Protein AF-A0A812KNN9-F1 (afdb_monomer)

Nearest PDB structures (foldseek):
  6lss-assembly1_4  TM=3.208E-01  e=4.041E-09  Homo sapiens
  7v08-assembly1_b  TM=3.268E-01  e=6.383E-08  Saccharomyces cerevisiae BY4741
  8flc-assembly1_SR  TM=3.157E-01  e=4.030E-08  Homo sapiens
  8ie3-assembly1_4  TM=3.251E-01  e=6.383E-08  Homo sapiens
  8fl4-assembly1_SR  TM=3.167E-01  e=1.231E-07  Homo sapiens

Sequence (205 aa):
MVPEIMDGHNIVDFVDPDIDRKLQELEREEALLMAESSLVNDDQVIGEYQKVQTVLDEVHSRMRQKRLERKLNKSKNGLPTMRKGRKSAEEVEEKLTDLGLDASKVRGRSASRTRAASLLRKRKRTASAGGDEEGERTASARARSRSRLGLPNEETAQVVEKRRRKTMRQFNKKGNKGEADRWVPDLKPKHLYSGKRGIGKTDRR

Secondary structure (DSSP, 8-state):
----EETTEEGGGG--TTHHHHHHHHHHHHHHHHHHHTTS-HHHHHHHHHHHHHHHHHHHHHHHHHHHHHHHHS-SS----S-PPPPPHHHHHHHHHTTT---HHHHHHHHTT-----TT--------S---------GGGG---TTTTT-SSHHHHHHHHHHHHHHHHHHHHHT-SSTT------SS-HHHHS----SS--S--

Radius of gyration: 43.12 Å; Cα contacts (8 Å, |Δi|>4): 33; chains: 1; bounding box: 80×87×116 Å

Structure (mmCIF, N/CA/C/O backbone):
data_AF-A0A812KNN9-F1
#
_entry.id   AF-A0A812KNN9-F1
#
loop_
_atom_site.group_PDB
_atom_site.id
_atom_site.type_symbol
_atom_site.label_atom_id
_atom_site.label_alt_id
_atom_site.label_comp_id
_atom_site.label_asym_id
_atom_site.label_entity_id
_atom_site.label_seq_id
_atom_site.pdbx_PDB_ins_code
_atom_site.Cartn_x
_atom_site.Cartn_y
_atom_site.Cartn_z
_atom_site.occupancy
_atom_site.B_iso_or_equiv
_atom_site.auth_seq_id
_atom_site.auth_comp_id
_atom_site.auth_asym_id
_atom_site.auth_atom_id
_atom_site.pdbx_PDB_model_num
ATOM 1 N N . MET A 1 1 ? -22.538 40.644 65.470 1.00 70.19 1 MET A N 1
ATOM 2 C CA . MET A 1 1 ? -22.347 41.001 64.050 1.00 70.19 1 MET A CA 1
ATOM 3 C C . MET A 1 1 ? -22.964 39.871 63.247 1.00 70.19 1 MET A C 1
ATOM 5 O O . MET A 1 1 ? -22.607 38.732 63.516 1.00 70.19 1 MET A O 1
ATOM 9 N N . VAL A 1 2 ? -23.957 40.155 62.403 1.00 79.44 2 VAL A N 1
ATOM 10 C CA . VAL A 1 2 ? -24.596 39.134 61.554 1.00 79.44 2 VAL A CA 1
ATOM 11 C C . VAL A 1 2 ? -23.786 39.058 60.256 1.00 79.44 2 VAL A C 1
ATOM 13 O O . VAL A 1 2 ? -23.503 40.117 59.696 1.00 79.44 2 VAL A O 1
ATOM 16 N N . PRO A 1 3 ? -23.332 37.872 59.822 1.00 86.56 3 PRO A N 1
ATOM 17 C CA . PRO A 1 3 ? -22.618 37.737 58.559 1.00 86.56 3 PRO A CA 1
ATOM 18 C C . PRO A 1 3 ? -23.558 38.024 57.380 1.00 86.56 3 PRO A C 1
ATOM 20 O O . PRO A 1 3 ? -24.718 37.624 57.400 1.00 86.56 3 PRO A O 1
ATOM 23 N N . GLU A 1 4 ? -23.055 38.724 56.362 1.00 86.50 4 GLU A N 1
ATOM 24 C CA . GLU A 1 4 ? -23.840 39.118 55.179 1.00 86.50 4 GLU A CA 1
ATOM 25 C C . GLU A 1 4 ? -23.616 38.172 53.987 1.00 86.50 4 GLU A C 1
ATOM 27 O O . GLU A 1 4 ? -24.539 37.905 53.224 1.00 86.50 4 GLU A O 1
ATOM 32 N N . ILE A 1 5 ? -22.409 37.614 53.835 1.00 90.12 5 ILE A N 1
ATOM 33 C CA . ILE A 1 5 ? -22.036 36.743 52.709 1.00 90.12 5 ILE A CA 1
ATOM 34 C C . ILE A 1 5 ? -21.366 35.473 53.239 1.00 90.12 5 ILE A C 1
ATOM 36 O O . ILE A 1 5 ? -20.474 35.551 54.086 1.00 90.12 5 ILE A O 1
ATOM 40 N N . MET A 1 6 ? -21.759 34.319 52.697 1.00 91.81 6 MET A N 1
ATOM 41 C CA . MET A 1 6 ? -21.145 33.013 52.951 1.00 91.81 6 MET A CA 1
ATOM 42 C C . MET A 1 6 ? -20.996 32.253 51.629 1.00 91.81 6 MET A C 1
ATOM 44 O O . MET A 1 6 ? -21.940 32.188 50.849 1.00 91.81 6 MET A O 1
ATOM 48 N N . ASP A 1 7 ? -19.796 31.742 51.338 1.00 88.19 7 ASP A N 1
ATOM 49 C CA . ASP A 1 7 ? -19.478 30.964 50.125 1.00 88.19 7 ASP A CA 1
ATOM 50 C C . ASP A 1 7 ? -19.994 31.575 48.807 1.00 88.19 7 ASP A C 1
ATOM 52 O O . ASP A 1 7 ? -20.499 30.889 47.920 1.00 88.19 7 ASP A O 1
ATOM 56 N N . GLY A 1 8 ? -19.884 32.902 48.679 1.00 93.06 8 GLY A N 1
ATOM 57 C CA . GLY A 1 8 ? -20.309 33.641 47.484 1.00 93.06 8 GLY A CA 1
ATOM 58 C C . GLY A 1 8 ? -21.818 33.879 47.366 1.00 93.06 8 GLY A C 1
ATOM 59 O O . GLY A 1 8 ? -22.249 34.449 46.367 1.00 93.06 8 GLY A O 1
ATOM 60 N N . HIS A 1 9 ? -22.601 33.498 48.375 1.00 91.75 9 HIS A N 1
ATOM 61 C CA . HIS A 1 9 ? -24.048 33.683 48.430 1.00 91.75 9 HIS A CA 1
ATOM 62 C C . HIS A 1 9 ? -24.430 34.646 49.562 1.00 91.75 9 HIS A C 1
ATOM 64 O O . HIS A 1 9 ? -23.790 34.685 50.617 1.00 91.75 9 HIS A O 1
ATOM 70 N N . ASN A 1 10 ? -25.463 35.456 49.333 1.00 91.94 10 ASN A N 1
ATOM 71 C CA . ASN A 1 10 ? -25.994 36.377 50.332 1.00 91.94 10 ASN A CA 1
ATOM 72 C C . ASN A 1 10 ? -26.860 35.606 51.333 1.00 91.94 10 ASN A C 1
ATOM 74 O O . ASN A 1 10 ? -27.778 34.893 50.938 1.00 91.94 10 ASN A O 1
ATOM 78 N N . ILE A 1 11 ? -26.589 35.767 52.627 1.00 90.94 11 ILE A N 1
ATOM 79 C CA . ILE A 1 11 ? -27.296 35.028 53.681 1.00 90.94 11 ILE A CA 1
ATOM 80 C C . ILE A 1 11 ? -28.767 35.446 53.760 1.00 90.94 11 ILE A C 1
ATOM 82 O O . ILE A 1 11 ? -29.619 34.609 54.044 1.00 90.94 11 ILE A O 1
ATOM 86 N N . VAL A 1 12 ? -29.080 36.712 53.458 1.00 90.25 12 VAL A N 1
ATOM 87 C CA . VAL A 1 12 ? -30.444 37.267 53.535 1.00 90.25 12 VAL A CA 1
ATOM 88 C C . VAL A 1 12 ? -31.431 36.508 52.643 1.00 90.25 12 VAL A C 1
ATOM 90 O O . VAL A 1 12 ? -32.590 36.351 53.021 1.00 90.25 12 VAL A O 1
ATOM 93 N N . ASP A 1 13 ? -30.969 35.980 51.509 1.00 90.88 13 ASP A N 1
ATOM 94 C CA . ASP A 1 13 ? -31.815 35.258 50.553 1.00 90.88 13 ASP A CA 1
ATOM 95 C C . ASP A 1 13 ? -32.245 33.868 51.072 1.00 90.88 13 ASP A C 1
ATOM 97 O O . ASP A 1 13 ? -33.195 33.282 50.557 1.00 90.88 13 ASP A O 1
ATOM 101 N N . PHE A 1 14 ? -31.580 33.358 52.116 1.00 89.25 14 PHE A N 1
ATOM 102 C CA . PHE A 1 14 ? -31.837 32.054 52.737 1.00 89.25 14 PHE A CA 1
ATOM 103 C C . PHE A 1 14 ? -32.463 32.168 54.139 1.00 89.25 14 PHE A C 1
ATOM 105 O O . PHE A 1 14 ? -32.529 31.178 54.861 1.00 89.25 14 PHE A O 1
ATOM 112 N N . VAL A 1 15 ? -32.929 33.350 54.562 1.00 89.88 15 VAL A N 1
ATOM 113 C CA . VAL A 1 15 ? -33.614 33.522 55.857 1.00 89.88 15 VAL A CA 1
ATOM 114 C C . VAL A 1 15 ? -35.128 33.366 55.673 1.00 89.88 15 VAL A C 1
ATOM 116 O O . VAL A 1 15 ? -35.807 34.297 55.248 1.00 89.88 15 VAL A O 1
ATOM 119 N N . ASP A 1 16 ? -35.666 32.196 56.025 1.00 92.50 16 ASP A N 1
ATOM 120 C CA . ASP A 1 16 ? -37.099 31.865 55.954 1.00 92.50 16 ASP A CA 1
ATOM 121 C C . ASP A 1 16 ? -37.549 31.189 57.270 1.00 92.50 16 ASP A C 1
ATOM 123 O O . ASP A 1 16 ? -36.843 30.295 57.746 1.00 92.50 16 ASP A O 1
ATOM 127 N N . PRO A 1 17 ? -38.685 31.583 57.887 1.00 91.06 17 PRO A N 1
ATOM 128 C CA . PRO A 1 17 ? -39.212 30.923 59.088 1.00 91.06 17 PRO A CA 1
ATOM 129 C C . PRO A 1 17 ? -39.486 29.417 58.921 1.00 91.06 17 PRO A C 1
ATOM 131 O O . PRO A 1 17 ? -39.447 28.699 59.916 1.00 91.06 17 PRO A O 1
ATOM 134 N N . ASP A 1 18 ? -39.730 28.934 57.697 1.00 92.06 18 ASP A N 1
ATOM 135 C CA . ASP A 1 18 ? -40.036 27.524 57.407 1.00 92.06 18 ASP A CA 1
ATOM 136 C C . ASP A 1 18 ? -38.833 26.737 56.838 1.00 92.06 18 ASP A C 1
ATOM 138 O O . ASP A 1 18 ? -39.005 25.645 56.278 1.00 92.06 18 ASP A O 1
ATOM 142 N N . ILE A 1 19 ? -37.606 27.265 56.941 1.00 92.19 19 ILE A N 1
ATOM 143 C CA . ILE A 1 19 ? -36.431 26.666 56.285 1.00 92.19 19 ILE A CA 1
ATOM 144 C C . ILE A 1 19 ? -36.128 25.239 56.752 1.00 92.19 19 ILE A C 1
ATOM 146 O O . ILE A 1 19 ? -35.813 24.382 55.928 1.00 92.19 19 ILE A O 1
ATOM 150 N N . ASP A 1 20 ? -36.329 24.948 58.038 1.00 91.25 20 ASP A N 1
ATOM 151 C CA . ASP A 1 20 ? -36.090 23.619 58.612 1.00 91.25 20 ASP A CA 1
ATOM 152 C C . ASP A 1 20 ? -37.016 22.558 58.002 1.00 91.25 20 ASP A C 1
ATOM 154 O O . ASP A 1 20 ? -36.622 21.412 57.786 1.00 91.25 20 ASP A O 1
ATOM 158 N N . ARG A 1 21 ? -38.258 22.936 57.675 1.00 93.44 21 ARG A N 1
ATOM 159 C CA . ARG A 1 21 ? -39.224 22.030 57.048 1.00 93.44 21 ARG A CA 1
ATOM 160 C C . ARG A 1 21 ? -38.844 21.734 55.598 1.00 93.44 21 ARG A C 1
ATOM 162 O O . ARG A 1 21 ? -38.886 20.575 55.189 1.00 93.44 21 ARG A O 1
ATOM 169 N N . LYS A 1 22 ? -38.459 22.765 54.839 1.00 91.12 22 LYS A N 1
ATOM 170 C CA . LYS A 1 22 ? -37.991 22.621 53.449 1.00 91.12 22 LYS A CA 1
ATOM 171 C C . LYS A 1 22 ? -36.709 21.790 53.381 1.00 91.12 22 LYS A C 1
ATOM 173 O O . LYS A 1 22 ? -36.579 20.956 52.491 1.00 91.12 22 LYS A O 1
ATOM 178 N N . LEU A 1 23 ? -35.808 21.965 54.351 1.00 94.38 23 LEU A N 1
ATOM 179 C CA . LEU A 1 23 ? -34.588 21.170 54.474 1.00 94.38 23 LEU A CA 1
ATOM 180 C C . LEU A 1 23 ? -34.906 19.686 54.712 1.00 94.38 23 LEU A C 1
ATOM 182 O O . LEU A 1 23 ? -34.368 18.837 54.016 1.00 94.38 23 LEU A O 1
ATOM 186 N N . GLN A 1 24 ? -35.841 19.361 55.610 1.00 93.88 24 GLN A N 1
ATOM 187 C CA . GLN A 1 24 ? -36.254 17.970 55.852 1.00 93.88 24 GLN A CA 1
ATOM 188 C C . GLN A 1 24 ? -36.922 17.304 54.641 1.00 93.88 24 GLN A C 1
ATOM 190 O O . GLN A 1 24 ? -36.795 16.094 54.449 1.00 93.88 24 GLN A O 1
ATOM 195 N N . GLU A 1 25 ? -37.696 18.057 53.857 1.00 94.06 25 GLU A N 1
ATOM 196 C CA . GLU A 1 25 ? -38.298 17.553 52.618 1.00 94.06 25 GLU A CA 1
ATOM 197 C C . GLU A 1 25 ? -37.211 17.264 51.567 1.00 94.06 25 GLU A C 1
ATOM 199 O O . GLU A 1 25 ? -37.211 16.172 50.994 1.00 94.06 25 GLU A O 1
ATOM 204 N N . LEU A 1 26 ? -36.233 18.167 51.413 1.00 93.44 26 LEU A N 1
ATOM 205 C CA . LEU A 1 26 ? -35.061 17.981 50.548 1.00 93.44 26 LEU A CA 1
ATOM 206 C C . LEU A 1 26 ? -34.190 16.794 50.975 1.00 93.44 26 LEU A C 1
ATOM 208 O O . LEU A 1 26 ? -33.840 15.969 50.140 1.00 93.44 26 LEU A O 1
ATOM 212 N N . GLU A 1 27 ? -33.888 16.646 52.266 1.00 92.62 27 GLU A N 1
ATOM 213 C CA . GLU A 1 27 ? -33.088 15.524 52.778 1.00 92.62 27 GLU A CA 1
ATOM 214 C C . GLU A 1 27 ? -33.752 14.165 52.496 1.00 92.62 27 GLU A C 1
ATOM 216 O O . GLU A 1 27 ? -33.072 13.180 52.204 1.00 92.62 27 GLU A O 1
ATOM 221 N N . ARG A 1 28 ? -35.090 14.090 52.547 1.00 93.44 28 ARG A N 1
ATOM 222 C CA . ARG A 1 28 ? -35.836 12.871 52.189 1.00 93.44 28 ARG A CA 1
ATOM 223 C C . ARG A 1 28 ? -35.779 12.587 50.693 1.00 93.44 28 ARG A C 1
ATOM 225 O O . ARG A 1 28 ? -35.635 11.428 50.313 1.00 93.44 28 ARG A O 1
ATOM 232 N N . GLU A 1 29 ? -35.914 13.616 49.862 1.00 92.31 29 GLU A N 1
ATOM 233 C CA . GLU A 1 29 ? -35.810 13.488 48.408 1.00 92.31 29 GLU A CA 1
ATOM 234 C C . GLU A 1 29 ? -34.397 13.053 47.993 1.00 92.31 29 GLU A C 1
ATOM 236 O O . GLU A 1 29 ? -34.248 12.092 47.239 1.00 92.31 29 GLU A O 1
ATOM 241 N N . GLU A 1 30 ? -33.356 13.667 48.560 1.00 88.69 30 GLU A N 1
ATOM 242 C CA . GLU A 1 30 ? -31.965 13.274 48.326 1.00 88.69 30 GLU A CA 1
ATOM 243 C C . GLU A 1 30 ? -31.671 11.854 48.817 1.00 88.69 30 GLU A C 1
ATOM 245 O O . GLU A 1 30 ? -30.969 11.107 48.136 1.00 88.69 30 GLU A O 1
ATOM 250 N N . ALA A 1 31 ? -32.232 11.433 49.954 1.00 88.56 31 ALA A N 1
ATOM 251 C CA . ALA A 1 31 ? -32.088 10.060 50.434 1.00 88.56 31 ALA A CA 1
ATOM 252 C C . ALA A 1 31 ? -32.711 9.037 49.465 1.00 88.56 31 ALA A C 1
ATOM 254 O O . ALA A 1 31 ? -32.138 7.966 49.250 1.00 88.56 31 ALA A O 1
ATOM 255 N N . LEU A 1 32 ? -33.853 9.368 48.850 1.00 87.44 32 LEU A N 1
ATOM 256 C CA . LEU A 1 32 ? -34.477 8.540 47.813 1.00 87.44 32 LEU A CA 1
ATOM 257 C C . LEU A 1 32 ? -33.629 8.511 46.533 1.00 87.44 32 LEU A C 1
ATOM 259 O O . LEU A 1 32 ? -33.374 7.431 46.003 1.00 87.44 32 LEU A O 1
ATOM 263 N N . LEU A 1 33 ? -33.132 9.667 46.083 1.00 82.25 33 LEU A N 1
ATOM 264 C CA . LEU A 1 33 ? -32.261 9.790 44.909 1.00 82.25 33 LEU A CA 1
ATOM 265 C C . LEU A 1 33 ? -30.919 9.067 45.088 1.00 82.25 33 LEU A C 1
ATOM 267 O O . LEU A 1 33 ? -30.454 8.401 44.168 1.00 82.25 33 LEU A O 1
ATOM 271 N N . MET A 1 34 ? -30.290 9.149 46.263 1.00 77.31 34 MET A N 1
ATOM 272 C CA . MET A 1 34 ? -29.056 8.418 46.573 1.00 77.31 34 MET A CA 1
ATOM 273 C C . MET A 1 34 ? -29.286 6.907 46.617 1.00 77.31 34 MET A C 1
ATOM 275 O O . MET A 1 34 ? -28.442 6.145 46.134 1.00 77.31 34 MET A O 1
ATOM 279 N N . ALA A 1 35 ? -30.425 6.466 47.157 1.00 79.44 35 ALA A N 1
ATOM 280 C CA . ALA A 1 35 ? -30.807 5.060 47.132 1.00 79.44 35 ALA A CA 1
ATOM 281 C C . ALA A 1 35 ? -31.046 4.566 45.695 1.00 79.44 35 ALA A C 1
ATOM 283 O O . ALA A 1 35 ? -30.600 3.474 45.362 1.00 79.44 35 ALA A O 1
ATOM 284 N N . GLU A 1 36 ? -31.680 5.370 44.835 1.00 77.50 36 GLU A N 1
ATOM 285 C CA . GLU A 1 36 ? -31.908 5.048 43.419 1.00 77.50 36 GLU A CA 1
ATOM 286 C C . GLU A 1 36 ? -30.607 5.053 42.596 1.00 77.50 36 GLU A C 1
ATOM 288 O O . GLU A 1 36 ? -30.344 4.117 41.843 1.00 77.50 36 GLU A O 1
ATOM 293 N N . SER A 1 37 ? -29.750 6.056 42.792 1.00 68.12 37 SER A N 1
ATOM 294 C CA . SER A 1 37 ? -28.428 6.171 42.160 1.00 68.12 37 SER A CA 1
ATOM 295 C C . SER A 1 37 ? -27.519 4.988 42.511 1.00 68.12 37 SER A C 1
ATOM 297 O O . SER A 1 37 ? -26.858 4.424 41.642 1.00 68.12 37 SER A O 1
ATOM 299 N N . SER A 1 38 ? -27.574 4.514 43.760 1.00 60.12 38 SER A N 1
ATOM 300 C CA . SER A 1 38 ? -26.823 3.333 44.211 1.00 60.12 38 SER A CA 1
ATOM 301 C C . SER A 1 38 ? -27.284 2.012 43.572 1.00 60.12 38 SER A C 1
ATOM 303 O O . SER A 1 38 ? -26.615 0.993 43.739 1.00 60.12 38 SER A O 1
ATOM 305 N N . LEU A 1 39 ? -28.420 1.992 42.861 1.00 55.41 39 LEU A N 1
ATOM 306 C CA . LEU A 1 39 ? -28.915 0.812 42.137 1.00 55.41 39 LEU A CA 1
ATOM 307 C C . LEU A 1 39 ? -28.391 0.731 40.696 1.00 55.41 39 LEU A C 1
ATOM 309 O O . LEU A 1 39 ? -28.555 -0.307 40.045 1.00 55.41 39 LEU A O 1
ATOM 313 N N . VAL A 1 40 ? -27.736 1.781 40.191 1.00 61.66 40 VAL A N 1
ATOM 314 C CA . VAL A 1 40 ? -26.973 1.693 38.946 1.00 61.66 40 VAL A CA 1
ATOM 315 C C . VAL A 1 40 ? -25.675 0.963 39.282 1.00 61.66 40 VAL A C 1
ATOM 317 O O . VAL A 1 40 ? -24.778 1.509 39.913 1.00 61.66 40 VAL A O 1
ATOM 320 N N . ASN A 1 41 ? -25.599 -0.321 38.924 1.00 62.47 41 ASN A N 1
ATOM 321 C CA . ASN A 1 41 ? -24.415 -1.157 39.134 1.00 62.47 41 ASN A CA 1
ATOM 322 C C . ASN A 1 41 ? -23.262 -0.712 38.212 1.00 62.47 41 ASN A C 1
ATOM 324 O O . ASN A 1 41 ? -22.883 -1.438 37.286 1.00 62.47 41 ASN A O 1
ATOM 328 N N . ASP A 1 42 ? -22.705 0.473 38.459 1.00 71.06 42 ASP A N 1
ATOM 329 C CA . ASP A 1 42 ? -21.612 1.072 37.693 1.00 71.06 42 ASP A CA 1
ATOM 330 C C . ASP A 1 42 ? -20.422 0.114 37.576 1.00 71.06 42 ASP A C 1
ATOM 332 O O . ASP A 1 42 ? -19.841 -0.026 36.503 1.00 71.06 42 ASP A O 1
ATOM 336 N N . ASP A 1 43 ? -20.126 -0.658 38.624 1.00 75.75 43 ASP A N 1
ATOM 337 C CA . ASP A 1 43 ? -19.037 -1.641 38.631 1.00 75.75 43 ASP A CA 1
ATOM 338 C C . ASP A 1 43 ? -19.219 -2.764 37.599 1.00 75.75 43 ASP A C 1
ATOM 340 O O . ASP A 1 43 ? -18.252 -3.215 36.975 1.00 75.75 43 ASP A O 1
ATOM 344 N N . GLN A 1 44 ? -20.458 -3.216 37.380 1.00 77.31 44 GLN A N 1
ATOM 345 C CA . GLN A 1 44 ? -20.744 -4.243 36.374 1.00 77.31 44 GLN A CA 1
ATOM 346 C C . GLN A 1 44 ? -20.567 -3.671 34.964 1.00 77.31 44 GLN A C 1
ATOM 348 O O . GLN A 1 44 ? -19.923 -4.299 34.120 1.00 77.31 44 GLN A O 1
ATOM 353 N N . VAL A 1 45 ? -21.053 -2.446 34.736 1.00 78.19 45 VAL A N 1
ATOM 354 C CA . VAL A 1 45 ? -20.915 -1.727 33.460 1.00 78.19 45 VAL A CA 1
ATOM 355 C C . VAL A 1 45 ? -19.442 -1.432 33.153 1.00 78.19 45 VAL A C 1
ATOM 357 O O . VAL A 1 45 ? -18.976 -1.653 32.033 1.00 78.19 45 VAL A O 1
ATOM 360 N N . ILE A 1 46 ? -18.671 -1.007 34.156 1.00 83.38 46 ILE A N 1
ATOM 361 C CA . ILE A 1 46 ? -17.227 -0.767 34.049 1.00 83.38 46 ILE A CA 1
ATOM 362 C C . ILE A 1 46 ? -16.490 -2.074 33.730 1.00 83.38 46 ILE A C 1
ATOM 364 O O . ILE A 1 46 ? -15.621 -2.093 32.854 1.00 83.38 46 ILE A O 1
ATOM 368 N N . GLY A 1 47 ? -16.848 -3.181 34.385 1.00 86.88 47 GLY A N 1
ATOM 369 C CA . GLY A 1 47 ? -16.248 -4.491 34.130 1.00 86.88 47 GLY A CA 1
ATOM 370 C C . GLY A 1 47 ? -16.495 -5.002 32.706 1.00 86.88 47 GLY A C 1
ATOM 371 O O . GLY A 1 47 ? -15.588 -5.550 32.074 1.00 86.88 47 GLY A O 1
ATOM 372 N N . GLU A 1 48 ? -17.696 -4.808 32.162 1.00 87.38 48 GLU A N 1
ATOM 373 C CA . GLU A 1 48 ? -17.997 -5.126 30.761 1.00 87.38 48 GLU A CA 1
ATOM 374 C C . GLU A 1 48 ? -17.236 -4.223 29.789 1.00 87.38 48 GLU A C 1
ATOM 376 O O . GLU A 1 48 ? -16.650 -4.710 28.818 1.00 87.38 48 GLU A O 1
ATOM 381 N N . TYR A 1 49 ? -17.163 -2.925 30.084 1.00 86.31 49 TYR A N 1
ATOM 382 C CA . TYR A 1 49 ? -16.423 -1.966 29.273 1.00 86.31 49 TYR A CA 1
ATOM 383 C C . TYR A 1 49 ? -14.929 -2.309 29.193 1.00 86.31 49 TYR A C 1
ATOM 385 O O . TYR A 1 49 ? -14.351 -2.312 28.104 1.00 86.31 49 TYR A O 1
ATOM 393 N N . GLN A 1 50 ? -14.311 -2.696 30.312 1.00 91.31 50 GLN A N 1
ATOM 394 C CA . GLN A 1 50 ? -12.917 -3.145 30.343 1.00 91.31 50 GLN A CA 1
ATOM 395 C C . GLN A 1 50 ? -12.692 -4.394 29.479 1.00 91.31 50 GLN A C 1
ATOM 397 O O . GLN A 1 50 ? -11.724 -4.446 28.721 1.00 91.31 50 GLN A O 1
ATOM 402 N N . LYS A 1 51 ? -13.605 -5.377 29.521 1.00 92.38 51 LYS A N 1
ATOM 403 C CA . LYS A 1 51 ? -13.535 -6.572 28.654 1.00 92.38 51 LYS A CA 1
ATOM 404 C C . LYS A 1 51 ? -13.633 -6.212 27.171 1.00 92.38 51 LYS A C 1
ATOM 406 O O . LYS A 1 51 ? -12.959 -6.814 26.341 1.00 92.38 51 LYS A O 1
ATOM 411 N N . VAL A 1 52 ? -14.466 -5.237 26.814 1.00 92.81 52 VAL A N 1
ATOM 412 C CA . VAL A 1 52 ? -14.575 -4.768 25.425 1.00 92.81 52 VAL A CA 1
ATOM 413 C C . VAL A 1 52 ? -13.295 -4.053 24.991 1.00 92.81 52 VAL A C 1
ATOM 415 O O . VAL A 1 52 ? -12.816 -4.274 23.876 1.00 92.81 52 VAL A O 1
ATOM 418 N N . GLN A 1 53 ? -12.707 -3.234 25.865 1.00 92.94 53 GLN A N 1
ATOM 419 C CA . GLN A 1 53 ? -11.456 -2.534 25.574 1.00 92.94 53 GLN A CA 1
ATOM 420 C C . GLN A 1 53 ? -10.288 -3.493 25.324 1.00 92.94 53 GLN A C 1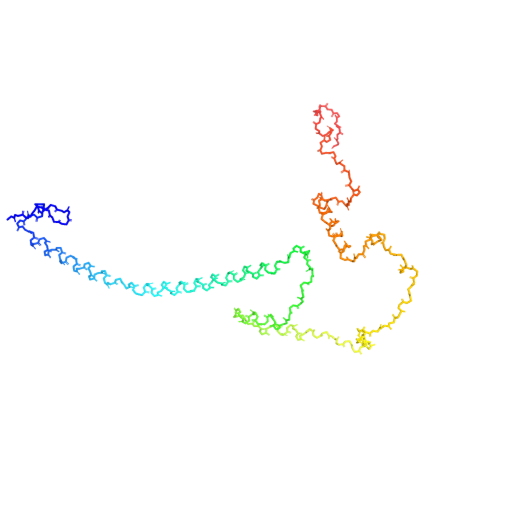
ATOM 422 O O . GLN A 1 53 ? -9.570 -3.318 24.339 1.00 92.94 53 GLN A O 1
ATOM 427 N N . THR A 1 54 ? -10.127 -4.538 26.140 1.00 94.69 54 THR A N 1
ATOM 428 C CA . THR A 1 54 ? -9.039 -5.515 25.959 1.00 94.69 54 THR A CA 1
ATOM 429 C C . THR A 1 54 ? -9.148 -6.232 24.612 1.00 94.69 54 THR A C 1
ATOM 431 O O . THR A 1 54 ? -8.167 -6.318 23.870 1.00 94.69 54 THR A O 1
ATOM 434 N N . VAL A 1 55 ? -10.358 -6.653 24.228 1.00 95.62 55 VAL A N 1
ATOM 435 C CA . VAL A 1 55 ? -10.623 -7.271 22.918 1.00 95.62 55 VAL A CA 1
ATOM 436 C C . VAL A 1 55 ? -10.329 -6.298 21.769 1.00 95.62 55 VAL A C 1
ATOM 438 O O . VAL A 1 55 ? -9.728 -6.679 20.760 1.00 95.62 55 VAL A O 1
ATOM 441 N N . LEU A 1 56 ? -10.718 -5.026 21.898 1.00 95.06 56 LEU A N 1
ATOM 442 C CA . LEU A 1 56 ? -10.428 -4.004 20.888 1.00 95.06 56 LEU A CA 1
ATOM 443 C C . LEU A 1 56 ? -8.922 -3.781 20.709 1.00 95.06 56 LEU A C 1
ATOM 445 O O . LEU A 1 56 ? -8.446 -3.679 19.571 1.00 95.06 56 LEU A O 1
ATOM 449 N N . ASP A 1 57 ? -8.165 -3.753 21.801 1.00 96.25 57 ASP A N 1
ATOM 450 C CA . ASP A 1 57 ? -6.713 -3.591 21.766 1.00 96.25 57 ASP A CA 1
ATOM 451 C C . ASP A 1 57 ? -6.013 -4.770 21.082 1.00 96.25 57 ASP A C 1
ATOM 453 O O . ASP A 1 57 ? -5.115 -4.570 20.249 1.00 96.25 57 ASP A O 1
ATOM 457 N N . GLU A 1 58 ? -6.473 -5.996 21.333 1.00 95.94 58 GLU A N 1
ATOM 458 C CA . GLU A 1 58 ? -6.015 -7.193 20.627 1.00 95.94 58 GLU A CA 1
ATOM 459 C C . GLU A 1 58 ? -6.289 -7.100 19.120 1.00 95.94 58 GLU A C 1
ATOM 461 O O . GLU A 1 58 ? -5.381 -7.288 18.297 1.00 95.94 58 GLU A O 1
ATOM 466 N N . VAL A 1 59 ? -7.508 -6.723 18.725 1.00 96.25 59 VAL A N 1
ATOM 467 C CA . VAL A 1 59 ? -7.881 -6.546 17.312 1.00 96.25 59 VAL A CA 1
ATOM 468 C C . VAL A 1 59 ? -7.014 -5.471 16.648 1.00 96.25 59 VAL A C 1
ATOM 470 O O . VAL A 1 59 ? -6.484 -5.673 15.546 1.00 96.25 59 VAL A O 1
ATOM 473 N N . HIS A 1 60 ? -6.808 -4.339 17.320 1.00 95.06 60 HIS A N 1
ATOM 474 C CA . HIS A 1 60 ? -5.970 -3.247 16.835 1.00 95.06 60 HIS A CA 1
ATOM 475 C C . HIS A 1 60 ? -4.503 -3.660 16.687 1.00 95.06 60 HIS A C 1
ATOM 477 O O . HIS A 1 60 ? -3.872 -3.343 15.669 1.00 95.06 60 HIS A O 1
ATOM 483 N N . SER A 1 61 ? -3.952 -4.398 17.651 1.00 95.94 61 SER A N 1
ATOM 484 C CA . SER A 1 61 ? -2.581 -4.910 17.584 1.00 95.94 61 SER A CA 1
ATOM 485 C C . SER A 1 61 ? -2.391 -5.869 16.400 1.00 95.94 61 SER A C 1
ATOM 487 O O . SER A 1 61 ? -1.472 -5.679 15.593 1.00 95.94 61 SER A O 1
ATOM 489 N N . ARG A 1 62 ? -3.331 -6.799 16.187 1.00 94.31 62 ARG A N 1
ATOM 490 C CA . ARG A 1 62 ? -3.323 -7.749 15.063 1.00 94.31 62 ARG A CA 1
ATOM 491 C C . ARG A 1 62 ? -3.478 -7.044 13.714 1.00 94.31 62 ARG A C 1
ATOM 493 O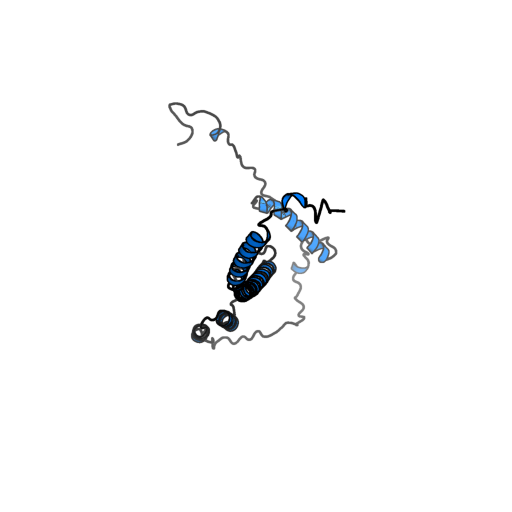 O . ARG A 1 62 ? -2.823 -7.408 12.732 1.00 94.31 62 ARG A O 1
ATOM 500 N N . MET A 1 63 ? -4.284 -5.982 13.643 1.00 93.69 63 MET A N 1
ATOM 501 C CA . MET A 1 63 ? -4.370 -5.130 12.451 1.00 93.69 63 MET A CA 1
ATOM 502 C C . MET A 1 63 ? -3.048 -4.415 12.146 1.00 93.69 63 MET A C 1
ATOM 504 O O . MET A 1 63 ? -2.645 -4.356 10.978 1.00 93.69 63 MET A O 1
ATOM 508 N N . ARG A 1 64 ? -2.358 -3.881 13.164 1.00 95.38 64 ARG A N 1
ATOM 509 C CA . ARG A 1 64 ? -1.041 -3.240 12.997 1.00 95.38 64 ARG A CA 1
ATOM 510 C C . ARG A 1 64 ? -0.006 -4.233 12.468 1.00 95.38 64 ARG A C 1
ATOM 512 O O . ARG A 1 64 ? 0.670 -3.916 11.487 1.00 95.38 64 ARG A O 1
ATOM 519 N N . GLN A 1 65 ? 0.045 -5.440 13.032 1.00 93.69 65 GLN A N 1
ATOM 520 C CA . GLN A 1 65 ? 0.920 -6.522 12.566 1.00 93.69 65 GLN A CA 1
ATOM 521 C C . GLN A 1 65 ? 0.655 -6.869 11.094 1.00 93.69 65 GLN A C 1
ATOM 523 O O . GLN A 1 65 ? 1.563 -6.770 10.269 1.00 93.69 65 GLN A O 1
ATOM 528 N N . LYS A 1 66 ? -0.604 -7.126 10.705 1.00 91.00 66 LYS A N 1
ATOM 529 C CA . LYS A 1 66 ? -0.960 -7.418 9.300 1.00 91.00 66 LYS A CA 1
ATOM 530 C C . LYS A 1 66 ? -0.611 -6.279 8.339 1.00 91.00 66 LYS A C 1
ATOM 532 O O . LYS A 1 66 ? -0.228 -6.521 7.192 1.00 91.00 66 LYS A O 1
ATOM 537 N N . ARG A 1 67 ? -0.754 -5.017 8.761 1.00 92.12 67 ARG A N 1
ATOM 538 C CA . ARG A 1 67 ? -0.333 -3.859 7.949 1.00 92.12 67 ARG A CA 1
ATOM 539 C C . ARG A 1 67 ? 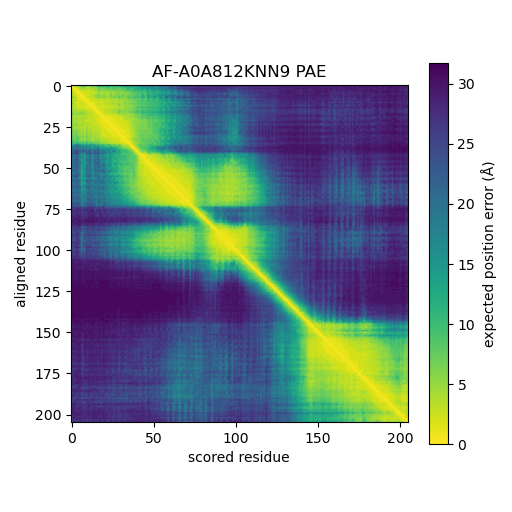1.182 -3.851 7.748 1.00 92.12 67 ARG A C 1
ATOM 541 O O . ARG A 1 67 ? 1.630 -3.578 6.634 1.00 92.12 67 ARG A O 1
ATOM 548 N N . LEU A 1 68 ? 1.955 -4.151 8.790 1.00 91.56 68 LEU A N 1
ATOM 549 C CA . LEU A 1 68 ? 3.413 -4.227 8.728 1.00 91.56 68 LEU A CA 1
ATOM 550 C C . LEU A 1 68 ? 3.878 -5.392 7.846 1.00 91.56 68 LEU A C 1
ATOM 552 O O . LEU A 1 68 ? 4.668 -5.171 6.931 1.00 91.56 68 LEU A O 1
ATOM 556 N N . GLU A 1 69 ? 3.299 -6.581 8.011 1.00 88.81 69 GLU A N 1
ATOM 557 C CA . GLU A 1 69 ? 3.539 -7.737 7.139 1.00 88.81 69 GLU A CA 1
ATOM 558 C C . GLU A 1 69 ? 3.267 -7.406 5.672 1.00 88.81 69 GLU A C 1
ATOM 560 O O . GLU A 1 69 ? 4.076 -7.714 4.804 1.00 88.81 69 GLU A O 1
ATOM 565 N N . ARG A 1 70 ? 2.148 -6.735 5.361 1.00 85.00 70 ARG A N 1
ATOM 566 C CA . ARG A 1 70 ? 1.845 -6.304 3.986 1.00 85.00 70 ARG A CA 1
ATOM 567 C C . ARG A 1 70 ? 2.880 -5.322 3.454 1.00 85.00 70 ARG A C 1
ATOM 569 O O . ARG A 1 70 ? 3.211 -5.402 2.276 1.00 85.00 70 ARG A O 1
ATOM 576 N N . LYS A 1 71 ? 3.376 -4.399 4.283 1.00 85.12 71 LYS A N 1
ATOM 577 C CA . LYS A 1 71 ? 4.437 -3.459 3.891 1.00 85.12 71 LYS A CA 1
ATOM 578 C C . LYS A 1 71 ? 5.758 -4.184 3.626 1.00 85.12 71 LYS A C 1
ATOM 580 O O . LYS A 1 71 ? 6.393 -3.872 2.625 1.00 85.12 71 LYS A O 1
ATOM 585 N N . LEU A 1 72 ? 6.132 -5.158 4.458 1.00 83.88 72 LEU A N 1
ATOM 586 C CA . LEU A 1 72 ? 7.325 -5.989 4.257 1.00 83.88 72 LEU A CA 1
ATOM 587 C C . LEU A 1 72 ? 7.199 -6.871 3.007 1.00 83.88 72 LEU A C 1
ATOM 589 O O . LEU A 1 72 ? 8.105 -6.918 2.180 1.00 83.88 72 LEU A O 1
ATOM 593 N N . ASN A 1 73 ? 6.042 -7.510 2.831 1.00 77.19 73 ASN A N 1
ATOM 594 C CA . ASN A 1 73 ? 5.744 -8.384 1.695 1.00 77.19 73 ASN A CA 1
ATOM 595 C C . ASN A 1 73 ? 5.501 -7.617 0.388 1.00 77.19 73 ASN A C 1
ATOM 597 O O . ASN A 1 73 ? 5.517 -8.210 -0.694 1.00 77.19 73 ASN A O 1
ATOM 601 N N . LYS A 1 74 ? 5.268 -6.300 0.450 1.00 76.69 74 LYS A N 1
ATOM 602 C CA . LYS A 1 74 ? 5.204 -5.445 -0.734 1.00 76.69 74 LYS A CA 1
ATOM 603 C C . LYS A 1 74 ? 6.617 -5.319 -1.290 1.00 76.69 74 LYS A C 1
ATOM 605 O O . LYS A 1 74 ? 7.377 -4.433 -0.909 1.00 76.69 74 LYS A O 1
ATOM 610 N N . SER A 1 75 ? 6.963 -6.206 -2.224 1.00 64.38 75 SER A N 1
ATOM 611 C CA . SER A 1 75 ? 8.206 -6.092 -2.983 1.00 64.38 75 SER A CA 1
ATOM 612 C C . SER A 1 75 ? 8.312 -4.677 -3.555 1.00 64.38 75 SER A C 1
ATOM 614 O O . SER A 1 75 ? 7.337 -4.164 -4.117 1.00 64.38 75 SER A O 1
ATOM 616 N N . LYS A 1 76 ? 9.478 -4.043 -3.417 1.00 59.91 76 LYS A N 1
ATOM 617 C CA . LYS A 1 76 ? 9.783 -2.757 -4.052 1.00 59.91 76 LYS A CA 1
ATOM 618 C C . LYS A 1 76 ? 9.684 -2.938 -5.575 1.00 59.91 76 LYS A C 1
ATOM 620 O O . LYS A 1 76 ? 10.642 -3.371 -6.197 1.00 59.91 76 LYS A O 1
ATOM 625 N N . ASN A 1 77 ? 8.527 -2.642 -6.164 1.00 55.09 77 ASN A N 1
ATOM 626 C CA . ASN A 1 77 ? 8.283 -2.575 -7.610 1.00 55.09 77 ASN A CA 1
ATOM 627 C C . ASN A 1 77 ? 8.863 -3.746 -8.444 1.00 55.09 77 ASN A C 1
ATOM 629 O O . ASN A 1 77 ? 9.585 -3.509 -9.413 1.00 55.09 77 ASN A O 1
ATOM 633 N N . GLY A 1 78 ? 8.559 -4.999 -8.093 1.00 59.56 78 GLY A N 1
ATOM 634 C CA . GLY A 1 78 ? 8.828 -6.157 -8.955 1.00 59.56 78 GLY A CA 1
ATOM 635 C C . GLY A 1 78 ? 7.603 -6.519 -9.799 1.00 59.56 78 GLY A C 1
ATOM 636 O O . GLY A 1 78 ? 6.487 -6.481 -9.284 1.00 59.56 78 GLY A O 1
ATOM 637 N N . LEU A 1 79 ? 7.794 -6.868 -11.080 1.00 58.75 79 LEU A N 1
ATOM 638 C CA . LEU A 1 79 ? 6.735 -7.462 -11.911 1.00 58.75 79 LEU A CA 1
ATOM 639 C C . LEU A 1 79 ? 6.104 -8.656 -11.168 1.00 58.75 79 LEU A C 1
ATOM 641 O O . LEU A 1 79 ? 6.833 -9.375 -10.479 1.00 58.75 79 LEU A O 1
ATOM 645 N N . PRO A 1 80 ? 4.787 -8.899 -11.309 1.00 57.75 80 PRO A N 1
ATOM 646 C CA . PRO A 1 80 ? 4.131 -10.025 -10.660 1.00 57.75 80 PRO A CA 1
ATOM 647 C C . PRO A 1 80 ? 4.815 -11.321 -11.103 1.00 57.75 80 PRO A C 1
ATOM 649 O O . PRO A 1 80 ? 4.709 -11.740 -12.256 1.00 57.75 80 PRO A O 1
ATOM 652 N N . THR A 1 81 ? 5.568 -11.948 -10.199 1.00 55.91 81 THR A N 1
ATOM 653 C CA . THR A 1 81 ? 6.205 -13.224 -10.500 1.00 55.91 81 THR A CA 1
ATOM 654 C C . THR A 1 81 ? 5.096 -14.273 -10.542 1.00 55.91 81 THR A C 1
ATOM 656 O O . THR A 1 81 ? 4.477 -14.610 -9.534 1.00 55.91 81 THR A O 1
ATOM 659 N N . MET A 1 82 ? 4.813 -14.798 -11.735 1.00 55.25 82 MET A N 1
ATOM 660 C CA . MET A 1 82 ? 3.809 -15.843 -12.011 1.00 55.25 82 MET A CA 1
ATOM 661 C C . MET A 1 82 ? 4.130 -17.208 -11.367 1.00 55.25 82 MET A C 1
ATOM 663 O O . MET A 1 82 ? 3.646 -18.251 -11.799 1.00 55.25 82 MET A O 1
ATOM 667 N N . ARG A 1 83 ? 4.973 -17.234 -10.333 1.00 59.41 83 ARG A N 1
ATOM 668 C CA . ARG A 1 83 ? 5.343 -18.423 -9.571 1.00 59.41 83 ARG A CA 1
ATOM 669 C C . ARG A 1 83 ? 5.553 -18.031 -8.114 1.00 59.41 83 ARG A C 1
ATOM 671 O O . ARG A 1 83 ? 6.677 -18.024 -7.624 1.00 59.41 83 ARG A O 1
ATOM 678 N N . LYS A 1 84 ? 4.463 -17.733 -7.399 1.00 60.62 84 LYS A N 1
ATOM 679 C CA . LYS A 1 84 ? 4.482 -17.970 -5.949 1.00 60.62 84 LYS A CA 1
ATOM 680 C C . LYS A 1 84 ? 4.872 -19.438 -5.770 1.00 60.62 84 LYS A C 1
ATOM 682 O O . LYS A 1 84 ? 4.269 -20.304 -6.409 1.00 60.62 84 LYS A O 1
ATOM 687 N N . GLY A 1 85 ? 5.922 -19.700 -4.994 1.00 62.25 85 GLY A N 1
ATOM 688 C CA . GLY A 1 85 ? 6.323 -21.062 -4.653 1.00 62.25 85 GLY A CA 1
ATOM 689 C C . GLY A 1 85 ? 5.108 -21.851 -4.166 1.00 62.25 85 GLY A C 1
ATOM 690 O O . GLY A 1 85 ? 4.192 -21.287 -3.562 1.00 62.25 85 GLY A O 1
ATOM 691 N N . ARG A 1 86 ? 5.054 -23.144 -4.492 1.00 68.88 86 ARG A N 1
ATOM 692 C CA . ARG A 1 86 ? 4.015 -24.017 -3.939 1.00 68.88 86 ARG A CA 1
ATOM 693 C C . ARG A 1 86 ? 4.195 -24.003 -2.419 1.00 68.88 86 ARG A C 1
ATOM 695 O O . ARG A 1 86 ? 5.285 -24.328 -1.966 1.00 68.88 86 ARG A O 1
ATOM 702 N N . LYS A 1 87 ? 3.165 -23.595 -1.671 1.00 77.06 87 LYS A N 1
ATOM 703 C CA . LYS A 1 87 ? 3.158 -23.719 -0.206 1.00 77.06 87 LYS A CA 1
ATOM 704 C C . LYS A 1 87 ? 3.250 -25.198 0.160 1.00 77.06 87 LYS A C 1
ATOM 706 O O . LYS A 1 87 ? 2.673 -26.024 -0.560 1.00 77.06 87 LYS A O 1
ATOM 711 N N . SER A 1 88 ? 3.974 -25.522 1.225 1.00 84.19 88 SER A N 1
ATOM 712 C CA . SER A 1 88 ? 3.976 -26.884 1.756 1.00 84.19 88 SER A CA 1
ATOM 713 C C . SER A 1 88 ? 2.576 -27.238 2.276 1.00 84.19 88 SER A C 1
ATOM 715 O O . SER A 1 88 ? 1.766 -26.358 2.575 1.00 84.19 88 SER A O 1
ATOM 717 N N . ALA A 1 89 ? 2.251 -28.532 2.321 1.00 84.12 89 ALA A N 1
ATOM 718 C CA . ALA A 1 89 ? 0.978 -28.979 2.886 1.00 84.12 89 ALA A CA 1
ATOM 719 C C . ALA A 1 89 ? 0.891 -28.643 4.386 1.00 84.12 89 ALA A C 1
ATOM 721 O O . ALA A 1 89 ? -0.167 -28.235 4.851 1.00 84.12 89 ALA A O 1
ATOM 722 N N . GLU A 1 90 ? 2.024 -28.726 5.087 1.00 86.12 90 GLU A N 1
ATOM 723 C CA . GLU A 1 90 ? 2.177 -28.406 6.510 1.00 86.12 90 GLU A CA 1
ATOM 724 C C . GLU A 1 90 ? 1.865 -26.932 6.802 1.00 86.12 90 GLU A C 1
ATOM 726 O O . GLU A 1 90 ? 1.031 -26.642 7.650 1.00 86.12 90 GLU A O 1
ATOM 731 N N . GLU A 1 91 ? 2.416 -25.994 6.020 1.00 87.19 91 GLU A N 1
ATOM 732 C CA . GLU A 1 91 ? 2.132 -24.554 6.171 1.00 87.19 91 GLU A CA 1
ATOM 733 C C . GLU A 1 91 ? 0.648 -24.208 5.973 1.00 87.19 91 GLU A C 1
ATOM 735 O O . GLU A 1 91 ? 0.163 -23.172 6.435 1.00 87.19 91 GLU A O 1
ATOM 740 N N . VAL A 1 92 ? -0.055 -25.000 5.161 1.00 87.00 92 VAL A N 1
ATOM 741 C CA . VAL A 1 92 ? -1.484 -24.810 4.903 1.00 87.00 92 VAL A CA 1
ATOM 742 C C . VAL A 1 92 ? -2.309 -25.422 6.028 1.00 87.00 92 VAL A C 1
ATOM 744 O O . VAL A 1 92 ? -3.303 -24.820 6.418 1.00 87.00 92 VAL A O 1
ATOM 747 N N . GLU A 1 93 ? -1.897 -26.577 6.544 1.00 89.19 93 GLU A N 1
ATOM 748 C CA . GLU A 1 93 ? -2.516 -27.254 7.683 1.00 89.19 93 GLU A CA 1
ATOM 749 C C . GLU A 1 93 ? -2.447 -26.387 8.943 1.00 89.19 93 GLU A C 1
ATOM 751 O O . GLU A 1 93 ? -3.497 -26.049 9.480 1.00 89.19 93 GLU A O 1
ATOM 756 N N . GLU A 1 94 ? -1.256 -25.913 9.313 1.00 91.44 94 GLU A N 1
ATOM 757 C CA . GLU A 1 94 ? -1.027 -25.045 10.478 1.00 91.44 94 GLU A CA 1
ATOM 758 C C . GLU A 1 94 ? -1.901 -23.779 10.431 1.00 91.44 94 GLU A C 1
ATOM 760 O O . GLU A 1 94 ? -2.587 -23.424 11.384 1.00 91.44 94 GLU A O 1
ATOM 765 N N . LYS A 1 95 ? -1.992 -23.130 9.264 1.00 89.75 95 LYS A N 1
ATOM 766 C CA . LYS A 1 95 ? -2.821 -21.922 9.110 1.00 89.75 95 LYS A CA 1
ATOM 767 C C . LYS A 1 95 ? -4.315 -22.189 9.190 1.00 89.75 95 LYS A C 1
ATOM 769 O O . LYS A 1 95 ? -5.066 -21.277 9.523 1.00 89.75 95 LYS A O 1
ATOM 774 N N . LEU A 1 96 ? -4.763 -23.376 8.796 1.00 90.81 96 LEU A N 1
ATOM 775 C CA . LEU A 1 96 ? -6.170 -23.748 8.909 1.00 90.81 96 LEU A CA 1
ATOM 776 C C . LEU A 1 96 ? -6.507 -24.102 10.355 1.00 90.81 96 LEU A C 1
ATOM 778 O O . LEU A 1 96 ? -7.539 -23.640 10.837 1.00 90.81 96 LEU A O 1
ATOM 782 N N . THR A 1 97 ? -5.617 -24.803 11.062 1.00 91.44 97 THR A N 1
ATOM 783 C CA . THR A 1 97 ? -5.782 -25.086 12.492 1.00 91.44 97 THR A CA 1
ATOM 784 C C . THR A 1 97 ? -5.767 -23.808 13.326 1.00 91.44 97 THR A C 1
ATOM 786 O O . THR A 1 97 ? -6.638 -23.638 14.173 1.00 91.44 97 THR A O 1
ATOM 789 N N . ASP A 1 98 ? -4.890 -22.850 13.009 1.00 91.81 98 ASP A N 1
ATOM 790 C CA . ASP A 1 98 ? -4.854 -21.525 13.650 1.00 91.81 98 ASP A CA 1
ATOM 791 C C . ASP A 1 98 ? -6.150 -20.724 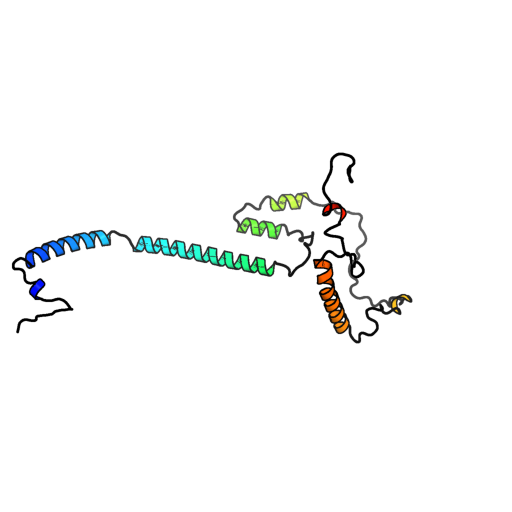13.451 1.00 91.81 98 ASP A C 1
ATOM 793 O O . ASP A 1 98 ? -6.488 -19.845 14.244 1.00 91.81 98 ASP A O 1
ATOM 797 N N . LEU A 1 99 ? -6.868 -20.988 12.355 1.00 89.88 99 LEU A N 1
ATOM 798 C CA . LEU A 1 99 ? -8.161 -20.377 12.049 1.00 89.88 99 LEU A CA 1
ATOM 799 C C . LEU A 1 99 ? -9.347 -21.187 12.598 1.00 89.88 99 LEU A C 1
ATOM 801 O O . LEU A 1 99 ? -10.487 -20.771 12.401 1.00 89.88 99 LEU A O 1
ATOM 805 N N . GLY A 1 100 ? -9.099 -22.325 13.254 1.00 90.50 100 GLY A N 1
ATOM 806 C CA . GLY A 1 100 ? -10.135 -23.227 13.763 1.00 90.50 100 GLY A CA 1
ATOM 807 C C . GLY A 1 100 ? -10.866 -24.026 12.677 1.00 90.50 100 GLY A C 1
ATOM 808 O O . GLY A 1 100 ? -11.988 -24.474 12.894 1.00 90.50 100 GLY A O 1
ATOM 809 N N . LEU A 1 101 ? -10.268 -24.185 11.492 1.00 89.50 101 LEU A N 1
ATOM 810 C CA . LEU A 1 101 ? -10.830 -24.944 10.373 1.00 89.50 101 LEU A CA 1
ATOM 811 C C . LEU A 1 101 ? -10.235 -26.357 10.316 1.00 89.50 101 LEU A C 1
ATOM 813 O O . LEU A 1 101 ? -9.035 -26.544 10.507 1.00 89.50 101 LEU A O 1
ATOM 817 N N . ASP A 1 102 ? -11.064 -27.350 9.984 1.00 88.00 102 ASP A N 1
ATOM 818 C CA . ASP A 1 102 ? -10.616 -28.739 9.836 1.00 88.00 102 ASP A CA 1
ATOM 819 C C . ASP A 1 102 ? -9.625 -28.896 8.666 1.00 88.00 102 ASP A C 1
ATOM 821 O O . ASP A 1 102 ? -9.957 -28.685 7.493 1.00 88.00 102 ASP A O 1
ATOM 825 N N . ALA A 1 103 ? -8.396 -29.299 8.995 1.00 84.62 103 ALA A N 1
ATOM 826 C CA . ALA A 1 103 ? -7.300 -29.481 8.051 1.00 84.62 103 ALA A CA 1
ATOM 827 C C . ALA A 1 103 ? -7.138 -30.932 7.546 1.00 84.62 103 ALA A C 1
ATOM 829 O O . ALA A 1 103 ? -6.286 -31.192 6.689 1.00 84.62 103 ALA A O 1
ATOM 830 N N . SER A 1 104 ? -7.980 -31.873 7.993 1.00 81.06 104 SER A N 1
ATOM 831 C CA . SER A 1 104 ? -7.903 -33.307 7.656 1.00 81.06 104 SER A CA 1
ATOM 832 C C . SER A 1 104 ? -7.808 -33.589 6.144 1.00 81.06 104 SER A C 1
ATOM 834 O O . SER A 1 104 ? -7.060 -34.458 5.684 1.00 81.06 104 SER A O 1
ATOM 836 N N . LYS A 1 105 ? -8.507 -32.793 5.324 1.00 77.56 105 LYS A N 1
ATOM 837 C CA . LYS A 1 105 ? -8.578 -32.950 3.859 1.00 77.56 105 LYS A CA 1
ATOM 838 C C . LYS A 1 105 ? -7.347 -32.426 3.102 1.00 77.56 105 LYS A C 1
ATOM 840 O O . LYS A 1 105 ? -7.207 -32.709 1.907 1.00 77.56 105 LYS A O 1
ATOM 845 N N . VAL A 1 106 ? -6.441 -31.689 3.752 1.00 78.50 106 VAL A N 1
ATOM 846 C CA . VAL A 1 106 ? -5.236 -31.112 3.116 1.00 78.50 106 VAL A CA 1
ATOM 847 C C . VAL A 1 106 ? -4.219 -32.204 2.759 1.00 78.50 106 VAL A C 1
ATOM 849 O O . VAL A 1 106 ? -3.659 -32.209 1.656 1.00 78.50 106 VAL A O 1
ATOM 852 N N . ARG A 1 107 ? -4.036 -33.198 3.639 1.00 69.12 107 ARG A N 1
ATOM 853 C CA . ARG A 1 107 ? -3.114 -34.325 3.408 1.00 69.12 107 ARG A CA 1
ATOM 854 C C . ARG A 1 107 ? -3.621 -35.304 2.345 1.00 69.12 107 ARG A C 1
ATOM 856 O O . ARG A 1 107 ? -2.834 -35.746 1.507 1.00 69.12 107 ARG A O 1
ATOM 863 N N . GLY A 1 108 ? -4.930 -35.570 2.285 1.00 63.91 108 GLY A N 1
ATOM 864 C CA . GLY A 1 108 ? -5.526 -36.529 1.334 1.00 63.91 108 GLY A CA 1
ATOM 865 C C . GLY A 1 108 ? -5.310 -36.181 -0.150 1.00 63.91 108 GLY A C 1
ATOM 866 O O . GLY A 1 108 ? -5.084 -37.059 -0.988 1.00 63.91 108 GLY A O 1
ATOM 867 N N . ARG A 1 109 ? -5.277 -34.886 -0.494 1.00 59.88 109 ARG A N 1
ATOM 868 C CA . ARG A 1 109 ? -4.932 -34.416 -1.853 1.00 59.88 109 ARG A CA 1
ATOM 869 C C . ARG A 1 109 ? -3.441 -34.526 -2.186 1.00 59.88 109 ARG A C 1
ATOM 871 O O . ARG A 1 109 ? -3.080 -34.565 -3.360 1.00 59.88 109 ARG A O 1
ATOM 878 N N . SER A 1 110 ? -2.584 -34.541 -1.170 1.00 59.28 110 SER A N 1
ATOM 879 C CA . SER A 1 110 ? -1.128 -34.642 -1.316 1.00 59.28 110 SER A CA 1
ATOM 880 C C . SER A 1 110 ? -0.700 -36.099 -1.512 1.00 59.28 110 SER A C 1
ATOM 882 O O . SER A 1 110 ? 0.113 -36.386 -2.387 1.00 59.28 110 SER A O 1
ATOM 884 N N . ALA A 1 111 ? -1.323 -37.018 -0.765 1.00 59.94 111 ALA A N 1
ATOM 885 C CA . ALA A 1 111 ? -1.072 -38.457 -0.835 1.00 59.94 111 ALA A CA 1
ATOM 886 C C . ALA A 1 111 ? -1.563 -39.099 -2.148 1.00 59.94 111 ALA A C 1
ATOM 888 O O . ALA A 1 111 ? -0.870 -39.929 -2.725 1.00 59.94 111 ALA A O 1
ATOM 889 N N . SER A 1 112 ? -2.711 -38.658 -2.680 1.00 58.62 112 SER A N 1
ATOM 890 C CA . SER A 1 112 ? -3.257 -39.134 -3.967 1.00 58.62 112 SER A CA 1
ATOM 891 C C . SER A 1 112 ? -2.491 -38.632 -5.200 1.00 58.62 112 SER A C 1
ATOM 893 O O . SER A 1 112 ? -2.783 -39.035 -6.325 1.00 58.62 112 SER A O 1
ATOM 895 N N . ARG A 1 113 ? -1.498 -37.750 -5.014 1.00 56.47 113 ARG A N 1
ATOM 896 C CA . ARG A 1 113 ? -0.689 -37.159 -6.089 1.00 56.47 113 ARG A CA 1
ATOM 897 C C . ARG A 1 113 ? 0.744 -37.687 -6.100 1.00 56.47 113 ARG A C 1
ATOM 899 O O . ARG A 1 113 ? 1.665 -36.957 -6.483 1.00 56.47 113 ARG A O 1
ATOM 906 N N . THR A 1 114 ? 0.927 -38.952 -5.724 1.00 55.28 114 THR A N 1
ATOM 907 C CA . THR A 1 114 ? 2.122 -39.736 -6.042 1.00 55.28 114 THR A CA 1
ATOM 908 C C . THR A 1 114 ? 2.303 -39.743 -7.557 1.00 55.28 114 THR A C 1
ATOM 910 O O . THR A 1 114 ? 1.731 -40.533 -8.302 1.00 55.28 114 THR A O 1
ATOM 913 N N . ARG A 1 115 ? 3.105 -38.794 -8.053 1.00 54.31 115 ARG A N 1
ATOM 914 C CA . ARG A 1 115 ? 3.691 -38.907 -9.386 1.00 54.31 115 ARG A CA 1
ATOM 915 C C . ARG A 1 115 ? 4.396 -40.250 -9.423 1.00 54.31 115 ARG A C 1
ATOM 917 O O . ARG A 1 115 ? 5.242 -40.491 -8.564 1.00 54.31 115 ARG A O 1
ATOM 924 N N . ALA A 1 116 ? 4.058 -41.070 -10.412 1.00 51.72 116 ALA A N 1
ATOM 925 C CA . ALA A 1 116 ? 4.828 -42.242 -10.780 1.00 51.72 116 ALA A CA 1
ATOM 926 C C . ALA A 1 116 ? 6.318 -41.890 -10.692 1.00 51.72 116 ALA A C 1
ATOM 928 O O . ALA A 1 116 ? 6.811 -41.026 -11.427 1.00 51.72 116 ALA A O 1
ATOM 929 N N . ALA A 1 117 ? 7.009 -42.491 -9.725 1.00 53.09 117 ALA A N 1
ATOM 930 C CA . ALA A 1 117 ? 8.451 -42.451 -9.674 1.00 53.09 117 ALA A CA 1
ATOM 931 C C . ALA A 1 117 ? 8.910 -43.057 -10.998 1.00 53.09 117 ALA A C 1
ATOM 933 O O . ALA A 1 117 ? 8.698 -44.239 -11.257 1.00 53.09 117 ALA A O 1
ATOM 934 N N . SER A 1 118 ? 9.446 -42.228 -11.891 1.00 57.06 118 SER A N 1
ATOM 935 C CA . SER A 1 118 ? 10.023 -42.710 -13.133 1.00 57.06 118 SER A CA 1
ATOM 936 C C . SER A 1 118 ? 11.192 -43.623 -12.766 1.00 57.06 118 SER A C 1
ATOM 938 O O . SER A 1 118 ? 12.293 -43.139 -12.499 1.00 57.06 118 SER A O 1
ATOM 940 N N . LEU A 1 119 ? 10.964 -44.934 -12.775 1.00 57.12 119 LEU A N 1
ATOM 941 C CA . LEU A 1 119 ? 11.977 -45.974 -12.587 1.00 57.12 119 LEU A CA 1
ATOM 942 C C . LEU A 1 119 ? 13.051 -45.980 -13.703 1.00 57.12 119 LEU A C 1
ATOM 944 O O . LEU A 1 119 ? 13.905 -46.855 -13.731 1.00 57.12 119 LEU A O 1
ATOM 948 N N . LEU A 1 120 ? 13.056 -44.990 -14.608 1.00 54.78 120 LEU A N 1
ATOM 949 C CA . LEU A 1 120 ? 13.944 -44.916 -15.774 1.00 54.78 120 LEU A CA 1
ATOM 950 C C . LEU A 1 120 ? 14.847 -43.674 -15.855 1.00 54.78 120 LEU A C 1
ATOM 952 O O . LEU A 1 120 ? 15.403 -43.398 -16.914 1.00 54.78 120 LEU A O 1
ATOM 956 N N . ARG A 1 121 ? 15.085 -42.924 -14.770 1.00 48.09 121 ARG A N 1
ATOM 957 C CA . ARG A 1 121 ? 16.034 -41.791 -14.826 1.00 48.09 121 ARG A CA 1
ATOM 958 C C . ARG A 1 121 ? 17.309 -42.020 -14.018 1.00 48.09 121 ARG A C 1
ATOM 960 O O . ARG A 1 121 ? 17.617 -41.294 -13.076 1.00 48.09 121 ARG A O 1
ATOM 967 N N . LYS A 1 122 ? 18.121 -42.977 -14.477 1.00 54.59 122 LYS A N 1
ATOM 968 C CA . LYS A 1 122 ? 19.569 -43.021 -14.208 1.00 54.59 122 LYS A CA 1
ATOM 969 C C . LYS A 1 122 ? 20.239 -41.833 -14.917 1.00 54.59 122 LYS A C 1
ATOM 971 O O . LYS A 1 122 ? 20.722 -41.945 -16.034 1.00 54.59 122 LYS A O 1
ATOM 976 N N . ARG A 1 123 ? 20.248 -40.663 -14.276 1.00 51.78 123 ARG A N 1
ATOM 977 C CA . ARG A 1 123 ? 21.334 -39.672 -14.410 1.00 51.78 123 ARG A CA 1
ATOM 978 C C . ARG A 1 123 ? 21.280 -38.716 -13.226 1.00 51.78 123 ARG A C 1
ATOM 980 O O . ARG A 1 123 ? 20.685 -37.641 -13.262 1.00 51.78 123 ARG A O 1
ATOM 987 N N . LYS A 1 124 ? 21.916 -39.182 -12.158 1.00 45.56 124 LYS A N 1
ATOM 988 C CA . LYS A 1 124 ? 22.321 -38.429 -10.981 1.00 45.56 124 LYS A CA 1
ATOM 989 C C . LYS A 1 124 ? 23.399 -37.428 -11.431 1.00 45.56 124 LYS A C 1
ATOM 991 O O . LYS A 1 124 ? 24.572 -37.762 -11.458 1.00 45.56 124 LYS A O 1
ATOM 996 N N . ARG A 1 125 ? 23.012 -36.219 -11.854 1.00 52.81 125 ARG A N 1
ATOM 997 C CA . ARG A 1 125 ? 23.922 -35.058 -11.824 1.00 52.81 125 ARG A CA 1
ATOM 998 C C . ARG A 1 125 ? 23.860 -34.490 -10.410 1.00 52.81 125 ARG A C 1
ATOM 1000 O O . ARG A 1 125 ? 23.175 -33.507 -10.154 1.00 52.81 125 ARG A O 1
ATOM 1007 N N . THR A 1 126 ? 24.477 -35.202 -9.476 1.00 43.66 126 THR A N 1
ATOM 1008 C CA . THR A 1 126 ? 24.831 -34.636 -8.177 1.00 43.66 126 THR A CA 1
ATOM 1009 C C . THR A 1 126 ? 26.151 -33.905 -8.325 1.00 43.66 126 THR A C 1
ATOM 1011 O O . THR A 1 126 ? 27.095 -34.495 -8.829 1.00 43.66 126 THR A O 1
ATOM 1014 N N . ALA A 1 127 ? 26.167 -32.661 -7.851 1.00 49.22 127 ALA A N 1
ATOM 1015 C CA . ALA A 1 127 ? 27.332 -31.956 -7.329 1.00 49.22 127 ALA A CA 1
ATOM 1016 C C . ALA A 1 127 ? 28.588 -31.891 -8.221 1.00 49.22 127 ALA A C 1
ATOM 1018 O O . ALA A 1 127 ? 29.458 -32.749 -8.160 1.00 49.22 127 ALA A O 1
ATOM 1019 N N . SER A 1 128 ? 28.736 -30.771 -8.925 1.00 43.25 128 SER A N 1
ATOM 1020 C CA . SER A 1 128 ? 30.046 -30.139 -9.114 1.00 43.25 128 SER A CA 1
ATOM 1021 C C . SER A 1 128 ? 29.868 -28.621 -9.027 1.00 43.25 128 SER A C 1
ATOM 1023 O O . SER A 1 128 ? 29.883 -27.889 -10.013 1.00 43.25 128 SER A O 1
ATOM 1025 N N . ALA A 1 129 ? 29.596 -28.154 -7.809 1.00 50.03 129 ALA A N 1
ATOM 1026 C CA . ALA A 1 129 ? 30.168 -26.890 -7.379 1.00 50.03 129 ALA A CA 1
ATOM 1027 C C . ALA A 1 129 ? 31.635 -27.204 -7.049 1.00 50.03 129 ALA A C 1
ATOM 1029 O O . ALA A 1 129 ? 31.878 -28.033 -6.176 1.00 50.03 129 ALA A O 1
AT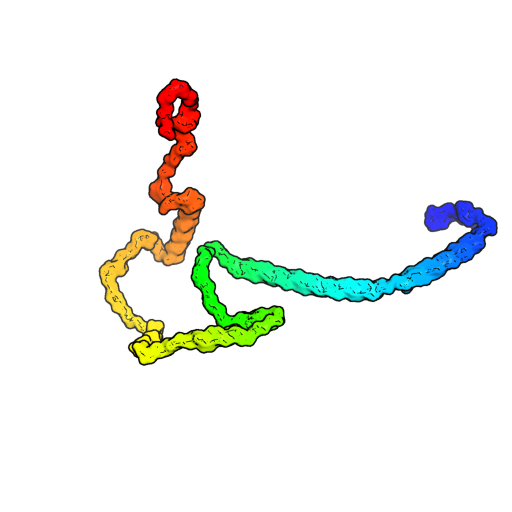OM 1030 N N . GLY A 1 130 ? 32.573 -26.605 -7.780 1.00 46.81 130 GLY A N 1
ATOM 1031 C CA . GLY A 1 130 ? 34.009 -26.846 -7.621 1.00 46.81 130 GLY A CA 1
ATOM 1032 C C . GLY A 1 130 ? 34.551 -27.810 -8.671 1.00 46.81 130 GLY A C 1
ATOM 1033 O O . GLY A 1 130 ? 34.354 -29.017 -8.588 1.00 46.81 130 GLY A O 1
ATOM 1034 N N . GLY A 1 131 ? 35.204 -27.245 -9.675 1.00 34.28 131 GLY A N 1
ATOM 1035 C CA . GLY A 1 131 ? 35.853 -27.956 -10.762 1.00 34.28 131 GLY A CA 1
ATOM 1036 C C . GLY A 1 131 ? 36.457 -26.908 -11.674 1.00 34.28 131 GLY A C 1
ATOM 1037 O O . GLY A 1 131 ? 35.815 -26.481 -12.630 1.00 34.28 131 GLY A O 1
ATOM 1038 N N . ASP A 1 132 ? 37.629 -26.421 -11.275 1.00 46.25 132 ASP A N 1
ATOM 1039 C CA . ASP A 1 132 ? 38.545 -25.660 -12.110 1.00 46.25 132 ASP A CA 1
ATOM 1040 C C . ASP A 1 132 ? 38.860 -26.482 -13.364 1.00 46.25 132 ASP A C 1
ATOM 1042 O O . ASP A 1 132 ? 39.785 -27.284 -13.395 1.00 46.25 132 ASP A O 1
ATOM 1046 N N . GLU A 1 133 ? 38.047 -26.316 -14.398 1.00 40.66 133 GLU A N 1
ATOM 1047 C CA . GLU A 1 133 ? 38.404 -26.699 -15.752 1.00 40.66 133 GLU A CA 1
ATOM 1048 C C . GLU A 1 133 ? 38.512 -25.403 -16.534 1.00 40.66 133 GLU A C 1
ATOM 1050 O O . GLU A 1 133 ? 37.535 -24.665 -16.708 1.00 40.66 133 GLU A O 1
ATOM 1055 N N . GLU A 1 134 ? 39.749 -25.102 -16.924 1.00 47.72 134 GLU A N 1
ATOM 1056 C CA . GLU A 1 134 ? 40.119 -24.087 -17.892 1.00 47.72 134 GLU A CA 1
ATOM 1057 C C . GLU A 1 134 ? 39.204 -24.199 -19.109 1.00 47.72 134 GLU A C 1
ATOM 1059 O O . GLU A 1 134 ? 39.449 -24.942 -20.056 1.00 47.72 134 GLU A O 1
ATOM 1064 N N . GLY A 1 135 ? 38.107 -23.445 -19.065 1.00 44.56 135 GLY A N 1
ATOM 1065 C CA . GLY A 1 135 ? 37.252 -23.214 -20.206 1.00 44.56 135 GLY A CA 1
ATOM 1066 C C . GLY A 1 135 ? 38.095 -22.504 -21.243 1.00 44.56 135 GLY A C 1
ATOM 1067 O O . GLY A 1 135 ? 38.299 -21.290 -21.154 1.00 44.56 135 GLY A O 1
ATOM 1068 N N . GLU A 1 136 ? 38.607 -23.296 -22.177 1.00 48.75 136 GLU A N 1
ATOM 1069 C CA . GLU A 1 136 ? 39.280 -22.900 -23.396 1.00 48.75 136 GLU A CA 1
ATOM 1070 C C . GLU A 1 136 ? 38.589 -21.643 -23.924 1.00 48.75 136 GLU A C 1
ATOM 1072 O O . GLU A 1 136 ? 37.430 -21.646 -24.359 1.00 48.75 136 GLU A O 1
ATOM 1077 N N . ARG A 1 137 ? 39.263 -20.508 -23.726 1.00 49.94 137 ARG A N 1
ATOM 1078 C CA . ARG A 1 137 ? 38.725 -19.180 -23.997 1.00 49.94 137 ARG A CA 1
ATOM 1079 C C . ARG A 1 137 ? 38.664 -19.019 -25.507 1.00 49.94 137 ARG A C 1
ATOM 1081 O O . ARG A 1 137 ? 39.552 -18.423 -26.112 1.00 49.94 137 ARG A O 1
ATOM 1088 N N . THR A 1 138 ? 37.610 -19.560 -26.111 1.00 46.53 138 THR A N 1
ATOM 1089 C CA . THR A 1 138 ? 37.251 -19.310 -27.506 1.00 46.53 138 THR A CA 1
ATOM 1090 C C . THR A 1 138 ? 37.300 -17.801 -27.746 1.00 46.53 138 THR A C 1
ATOM 1092 O O . THR A 1 138 ? 36.975 -17.016 -26.852 1.00 46.53 138 THR A O 1
ATOM 1095 N N . ALA A 1 139 ? 37.738 -17.368 -28.930 1.00 50.44 139 ALA A N 1
ATOM 1096 C CA . ALA A 1 139 ? 38.032 -15.970 -29.278 1.00 50.44 139 ALA A CA 1
ATOM 1097 C C . ALA A 1 139 ? 36.947 -14.929 -28.885 1.00 50.44 139 ALA A C 1
ATOM 1099 O O . ALA A 1 139 ? 37.246 -13.742 -28.754 1.00 50.44 139 ALA A O 1
ATOM 1100 N N . SER A 1 140 ? 35.720 -15.377 -28.599 1.00 54.22 140 SER A N 1
ATOM 1101 C CA . SER A 1 140 ? 34.645 -14.653 -27.904 1.00 54.22 140 SER A CA 1
ATOM 1102 C C . SER A 1 140 ? 35.063 -13.992 -26.572 1.00 54.22 140 SER A C 1
ATOM 1104 O O . SER A 1 140 ? 34.644 -12.873 -26.280 1.00 54.22 140 SER A O 1
ATOM 1106 N N . ALA A 1 141 ? 35.953 -14.606 -25.783 1.00 53.31 141 ALA A N 1
ATOM 1107 C CA . ALA A 1 141 ? 36.397 -14.078 -24.487 1.00 53.31 141 ALA A CA 1
ATOM 1108 C C . ALA A 1 141 ? 37.313 -12.839 -24.588 1.00 53.31 141 ALA A C 1
ATOM 1110 O O . ALA A 1 141 ? 37.482 -12.115 -23.604 1.00 53.31 141 ALA A O 1
ATOM 1111 N N . ARG A 1 142 ? 37.905 -12.566 -25.763 1.00 54.81 142 ARG A N 1
ATOM 1112 C CA . ARG A 1 142 ? 38.729 -11.361 -25.999 1.00 54.81 142 ARG A CA 1
ATOM 1113 C C . ARG A 1 142 ? 37.899 -10.128 -26.342 1.00 54.81 142 ARG A C 1
ATOM 1115 O O . ARG A 1 142 ? 38.368 -9.009 -26.134 1.00 54.81 142 ARG A O 1
ATOM 1122 N N . ALA A 1 143 ? 36.666 -10.300 -26.811 1.00 59.09 143 ALA A N 1
ATOM 1123 C CA . ALA A 1 143 ? 35.770 -9.187 -27.078 1.00 59.09 143 ALA A CA 1
ATOM 1124 C C . ALA A 1 143 ? 35.137 -8.713 -25.762 1.00 59.09 143 ALA A C 1
ATOM 1126 O O . ALA A 1 143 ? 34.005 -9.061 -25.425 1.00 59.09 143 ALA A O 1
ATOM 1127 N N . ARG A 1 144 ? 35.862 -7.889 -24.991 1.00 62.44 144 ARG A N 1
ATOM 1128 C CA . ARG A 1 144 ? 35.236 -7.118 -23.907 1.00 62.44 144 ARG A CA 1
ATOM 1129 C C . ARG A 1 144 ? 34.051 -6.362 -24.513 1.00 62.44 144 ARG A C 1
ATOM 1131 O O . ARG A 1 144 ? 34.226 -5.589 -25.453 1.00 62.44 144 ARG A O 1
ATOM 1138 N N . SER A 1 145 ? 32.840 -6.604 -24.005 1.00 70.81 145 SER A N 1
ATOM 1139 C CA . SER A 1 145 ? 31.632 -5.918 -24.476 1.00 70.81 145 SER A CA 1
ATOM 1140 C C . SER A 1 145 ? 31.879 -4.408 -24.500 1.00 70.81 145 SER A C 1
ATOM 1142 O O . SER A 1 145 ? 32.327 -3.864 -23.489 1.00 70.81 145 SER A O 1
ATOM 1144 N N . ARG A 1 146 ? 31.565 -3.722 -25.606 1.00 78.31 146 ARG A N 1
ATOM 1145 C CA . ARG A 1 146 ? 31.818 -2.273 -25.778 1.00 78.31 146 ARG A CA 1
ATOM 1146 C C . ARG A 1 146 ? 31.258 -1.414 -24.636 1.00 78.31 146 ARG A C 1
ATOM 1148 O O . ARG A 1 146 ? 31.819 -0.376 -24.332 1.00 78.31 146 ARG A O 1
ATOM 1155 N N . SER A 1 147 ? 30.194 -1.869 -23.975 1.00 75.81 147 SER A N 1
ATOM 1156 C CA . SER A 1 147 ? 29.583 -1.220 -22.806 1.00 75.81 147 SER A CA 1
ATOM 1157 C C . SER A 1 147 ? 30.411 -1.290 -21.517 1.00 75.81 147 SER A C 1
ATOM 1159 O O . SER A 1 147 ? 30.145 -0.537 -20.587 1.00 75.81 147 SER A O 1
ATOM 1161 N N . ARG A 1 148 ? 31.381 -2.205 -21.441 1.00 78.12 148 ARG A N 1
ATOM 1162 C CA . ARG A 1 148 ? 32.311 -2.387 -20.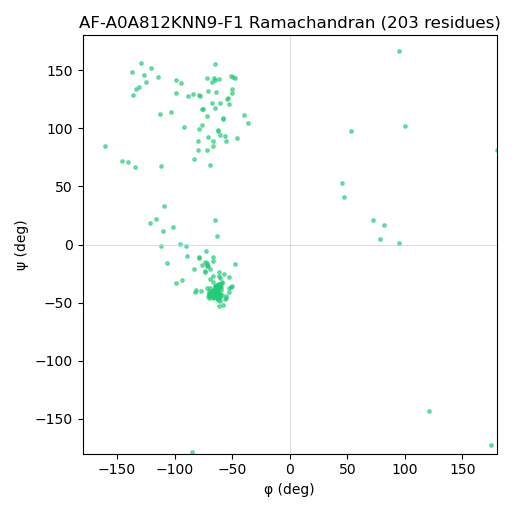313 1.00 78.12 148 ARG A CA 1
ATOM 1163 C C . ARG A 1 148 ? 33.722 -1.904 -20.637 1.00 78.12 148 ARG A C 1
ATOM 1165 O O . ARG A 1 148 ? 34.537 -1.739 -19.736 1.00 78.12 148 ARG A O 1
ATOM 1172 N N . LEU A 1 149 ? 34.019 -1.700 -21.918 1.00 79.50 149 LEU A N 1
ATOM 1173 C CA . LEU A 1 149 ? 35.298 -1.174 -22.370 1.00 79.50 149 LEU A CA 1
ATOM 1174 C C . LEU A 1 149 ? 35.417 0.292 -21.916 1.00 79.50 149 LEU A C 1
ATOM 1176 O O . LEU A 1 149 ? 34.560 1.105 -22.246 1.00 79.50 149 LEU A O 1
ATOM 1180 N N . GLY A 1 150 ? 36.451 0.616 -21.138 1.00 82.38 150 GLY A N 1
ATOM 1181 C CA . GLY A 1 150 ? 36.678 1.969 -20.604 1.00 82.38 150 GLY A CA 1
ATOM 1182 C C . GLY A 1 150 ? 36.138 2.219 -19.192 1.00 82.38 150 GLY A C 1
ATOM 1183 O O . GLY A 1 150 ? 36.298 3.320 -18.674 1.00 82.38 150 GLY A O 1
ATOM 1184 N N . LEU A 1 151 ? 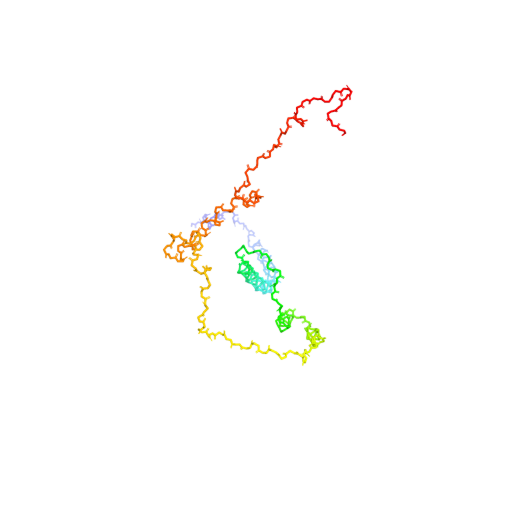35.535 1.216 -18.547 1.00 86.25 151 LEU A N 1
ATOM 1185 C CA . LEU A 1 151 ? 35.177 1.287 -17.130 1.00 86.25 151 LEU A CA 1
ATOM 1186 C C . LEU A 1 151 ? 36.247 0.574 -16.291 1.00 86.25 151 LEU A C 1
ATOM 1188 O O . LEU A 1 151 ? 36.603 -0.556 -16.630 1.00 86.25 151 LEU A O 1
ATOM 1192 N N . PRO A 1 152 ? 36.765 1.208 -15.223 1.00 83.31 152 PRO A N 1
ATOM 1193 C CA . PRO A 1 152 ? 37.874 0.656 -14.450 1.00 83.31 152 PRO A CA 1
ATOM 1194 C C . PRO A 1 152 ? 37.457 -0.577 -13.641 1.00 83.31 152 PRO A C 1
ATOM 1196 O O . PRO A 1 152 ? 38.135 -1.596 -13.688 1.00 83.31 152 PRO A O 1
ATOM 1199 N N . ASN A 1 153 ? 36.308 -0.504 -12.957 1.00 89.06 153 ASN A N 1
ATOM 1200 C CA . ASN A 1 153 ? 35.843 -1.533 -12.022 1.00 89.06 153 ASN A CA 1
ATOM 1201 C C . ASN A 1 153 ? 34.400 -1.955 -12.327 1.00 89.06 153 ASN A C 1
ATOM 1203 O O . ASN A 1 153 ? 33.595 -1.164 -12.833 1.00 89.06 153 ASN A O 1
ATOM 1207 N N . GLU A 1 154 ? 34.018 -3.166 -11.923 1.00 85.81 154 GLU A N 1
ATOM 1208 C CA . GLU A 1 154 ? 32.644 -3.662 -12.083 1.00 85.81 154 GLU A CA 1
ATOM 1209 C C . GLU A 1 154 ? 31.613 -2.817 -11.325 1.00 85.81 154 GLU A C 1
ATOM 1211 O O . GLU A 1 154 ? 30.512 -2.584 -11.824 1.00 85.81 154 GLU A O 1
ATOM 1216 N N . GLU A 1 155 ? 31.982 -2.274 -10.165 1.00 89.06 155 GLU A N 1
ATOM 1217 C CA . GLU A 1 155 ? 31.133 -1.367 -9.388 1.00 89.06 155 GLU A CA 1
ATOM 1218 C C . GLU A 1 155 ? 30.752 -0.120 -10.195 1.00 89.06 155 GLU A C 1
ATOM 1220 O O . GLU A 1 155 ? 29.582 0.269 -10.257 1.00 89.06 155 GLU A O 1
ATOM 1225 N N . THR A 1 156 ? 31.720 0.468 -10.905 1.00 89.00 156 THR A N 1
ATOM 1226 C CA . THR A 1 156 ? 31.467 1.628 -11.772 1.00 89.00 156 THR A CA 1
ATOM 1227 C C . THR A 1 156 ? 30.540 1.268 -12.933 1.00 89.00 156 THR A C 1
ATOM 1229 O O . THR A 1 156 ? 29.644 2.047 -13.268 1.00 89.00 156 THR A O 1
ATOM 1232 N N . ALA A 1 157 ? 30.652 0.052 -13.477 1.00 88.81 157 ALA A N 1
ATOM 1233 C CA . ALA A 1 157 ? 29.742 -0.447 -14.505 1.00 88.81 157 ALA A CA 1
ATOM 1234 C C . ALA A 1 157 ? 28.309 -0.625 -13.990 1.00 88.81 157 ALA A C 1
ATOM 1236 O O . ALA A 1 157 ? 27.354 -0.262 -14.683 1.00 88.81 157 ALA A O 1
ATOM 1237 N N . GLN A 1 158 ? 28.136 -1.108 -12.758 1.00 89.69 158 GLN A N 1
ATOM 1238 C CA . GLN A 1 158 ? 26.818 -1.210 -12.130 1.00 89.69 158 GLN A CA 1
ATOM 1239 C C . GLN A 1 158 ? 26.188 0.171 -11.898 1.00 89.69 158 GLN A C 1
ATOM 1241 O O . GLN A 1 158 ? 24.990 0.356 -12.140 1.00 89.69 158 GLN A O 1
ATOM 1246 N N . VAL A 1 159 ? 26.982 1.164 -11.482 1.00 92.62 159 VAL A N 1
ATOM 1247 C CA . VAL A 1 159 ? 26.517 2.550 -11.313 1.00 92.62 159 VAL A CA 1
ATOM 1248 C C . VAL A 1 159 ? 26.071 3.150 -12.649 1.00 92.62 159 VAL A C 1
ATOM 1250 O O . VAL A 1 159 ? 24.993 3.752 -12.717 1.00 92.62 159 VAL A O 1
ATOM 1253 N N . VAL A 1 160 ? 26.846 2.958 -13.720 1.00 92.38 160 VAL A N 1
ATOM 1254 C CA . VAL A 1 160 ? 26.504 3.435 -15.071 1.00 92.38 160 VAL A CA 1
ATOM 1255 C C . VAL A 1 160 ? 25.233 2.764 -15.589 1.00 92.38 160 VAL A C 1
ATOM 1257 O O . VAL A 1 160 ? 24.317 3.455 -16.038 1.00 92.38 160 VAL A O 1
ATOM 1260 N N . GLU A 1 161 ? 25.101 1.446 -15.445 1.00 90.69 161 GLU A N 1
ATOM 1261 C CA . GLU A 1 161 ? 23.894 0.719 -15.855 1.00 90.69 161 GLU A CA 1
ATOM 1262 C C . GLU A 1 161 ? 22.660 1.172 -15.057 1.00 90.69 161 GLU A C 1
ATOM 1264 O O . GLU A 1 161 ? 21.572 1.354 -15.611 1.00 90.69 161 GLU A O 1
ATOM 1269 N N . LYS A 1 162 ? 22.815 1.444 -13.755 1.00 94.31 162 LYS A N 1
ATOM 1270 C CA . LYS A 1 162 ? 21.744 2.009 -12.922 1.00 94.31 162 LYS A CA 1
ATOM 1271 C C . LYS A 1 162 ? 21.327 3.401 -13.402 1.00 94.31 162 LYS A C 1
ATOM 1273 O O . LYS A 1 162 ? 20.126 3.688 -13.446 1.00 94.31 162 LYS A O 1
ATOM 1278 N N . ARG A 1 163 ? 22.284 4.255 -13.790 1.00 93.25 163 ARG A N 1
ATOM 1279 C CA . ARG A 1 163 ? 22.003 5.571 -14.395 1.00 93.25 163 ARG A CA 1
ATOM 1280 C C . ARG A 1 163 ? 21.272 5.419 -15.732 1.00 93.25 163 ARG A C 1
ATOM 1282 O O . ARG A 1 163 ? 20.225 6.044 -15.895 1.00 93.25 163 ARG A O 1
ATOM 1289 N N . ARG A 1 164 ? 21.724 4.522 -16.618 1.00 92.25 164 ARG A N 1
ATOM 1290 C CA . ARG A 1 164 ? 21.056 4.199 -17.895 1.00 92.25 164 ARG A CA 1
ATOM 1291 C C . ARG A 1 164 ? 19.610 3.747 -17.687 1.00 92.25 164 ARG A C 1
ATOM 1293 O O . ARG A 1 164 ? 18.691 4.253 -18.317 1.00 92.25 164 ARG A O 1
ATOM 1300 N N . ARG A 1 165 ? 19.357 2.841 -16.740 1.00 91.88 165 ARG A N 1
ATOM 1301 C CA . ARG A 1 165 ? 17.984 2.409 -16.424 1.00 91.88 165 ARG A CA 1
ATOM 1302 C C . ARG A 1 165 ? 17.112 3.558 -15.927 1.00 91.88 165 ARG A C 1
ATOM 1304 O O . ARG A 1 165 ? 15.917 3.560 -16.200 1.00 91.88 165 ARG A O 1
ATOM 1311 N N . LYS A 1 166 ? 17.678 4.525 -15.195 1.00 94.81 166 LYS A N 1
ATOM 1312 C CA . LYS A 1 166 ? 16.938 5.697 -14.704 1.00 94.81 166 LYS A CA 1
ATOM 1313 C C . LYS A 1 166 ? 16.515 6.621 -15.849 1.00 94.81 166 LYS A C 1
ATOM 1315 O O . LYS A 1 166 ? 15.372 7.070 -15.824 1.00 94.81 166 LYS A O 1
ATOM 1320 N N . THR A 1 167 ? 17.371 6.859 -16.845 1.00 91.19 167 THR A N 1
ATOM 1321 C CA . THR A 1 167 ? 17.016 7.678 -18.020 1.00 91.19 167 THR A CA 1
ATOM 1322 C C . THR A 1 167 ? 15.936 6.999 -18.867 1.00 91.19 167 THR A C 1
ATOM 1324 O O . THR A 1 167 ? 14.953 7.638 -19.238 1.00 91.19 167 THR A O 1
ATOM 1327 N N . MET A 1 168 ? 16.020 5.675 -19.042 1.00 90.44 168 MET A N 1
ATOM 1328 C CA . MET A 1 168 ? 15.022 4.887 -19.783 1.00 90.44 168 MET A CA 1
ATOM 1329 C C . MET A 1 168 ? 13.609 4.917 -19.176 1.00 90.44 168 MET A C 1
ATOM 1331 O O . MET A 1 168 ? 12.623 4.747 -19.890 1.00 90.44 168 MET A O 1
ATOM 1335 N N . ARG A 1 169 ? 13.464 5.196 -17.870 1.00 91.56 169 ARG A N 1
ATOM 1336 C CA . ARG A 1 169 ? 12.139 5.287 -17.224 1.00 91.56 169 ARG A CA 1
ATOM 1337 C C . ARG A 1 169 ? 11.244 6.353 -17.847 1.00 91.56 169 ARG A C 1
ATOM 1339 O O . ARG A 1 169 ? 10.032 6.166 -17.858 1.00 91.56 169 ARG A O 1
ATOM 1346 N N . GLN A 1 170 ? 11.810 7.458 -18.334 1.00 90.00 170 GLN A N 1
ATOM 1347 C CA . GLN A 1 170 ? 11.017 8.529 -18.941 1.00 90.00 170 GLN A CA 1
ATOM 1348 C C . GLN A 1 170 ? 10.394 8.083 -20.268 1.00 90.00 170 GLN A C 1
ATOM 1350 O O . GLN A 1 170 ? 9.211 8.328 -20.491 1.00 90.00 170 GLN A O 1
ATOM 1355 N N . PHE A 1 171 ? 11.159 7.373 -21.099 1.00 87.38 171 PHE A N 1
ATOM 1356 C CA . PHE A 1 171 ? 10.681 6.798 -22.358 1.00 87.38 171 PHE A CA 1
ATOM 1357 C C . PHE A 1 171 ? 9.633 5.709 -22.111 1.00 87.38 171 PHE A C 1
ATOM 1359 O O . PHE A 1 171 ? 8.552 5.753 -22.692 1.00 87.38 171 PHE A O 1
ATOM 1366 N N . ASN A 1 172 ? 9.886 4.814 -21.151 1.00 90.12 172 ASN A N 1
ATOM 1367 C CA . ASN A 1 172 ? 8.929 3.769 -20.782 1.00 90.12 172 ASN A CA 1
ATOM 1368 C C . ASN A 1 172 ? 7.624 4.349 -20.217 1.00 90.12 172 ASN A C 1
ATOM 1370 O O . ASN A 1 172 ? 6.555 3.809 -20.475 1.00 90.12 172 ASN A O 1
ATOM 1374 N N . LYS A 1 173 ? 7.690 5.463 -19.472 1.00 93.25 173 LYS A N 1
ATOM 1375 C CA . LYS A 1 173 ? 6.495 6.158 -18.964 1.00 93.25 173 LYS A CA 1
ATOM 1376 C C . LYS A 1 173 ? 5.636 6.724 -20.100 1.00 93.25 173 LYS A C 1
ATOM 1378 O O . LYS A 1 173 ? 4.419 6.737 -19.971 1.00 93.25 173 LYS A O 1
ATOM 1383 N N . LYS A 1 174 ? 6.262 7.195 -21.184 1.00 89.75 174 LYS A N 1
ATOM 1384 C CA . LYS A 1 174 ? 5.574 7.690 -22.388 1.00 89.75 174 LYS A CA 1
ATOM 1385 C C . LYS A 1 174 ? 5.077 6.564 -23.308 1.00 89.75 174 LYS A C 1
ATOM 1387 O O . LYS A 1 174 ? 4.283 6.835 -24.197 1.00 89.75 174 LYS A O 1
ATOM 1392 N N . GLY A 1 175 ? 5.504 5.320 -23.076 1.00 92.94 175 GLY A N 1
ATOM 1393 C CA . GLY A 1 175 ? 5.128 4.164 -23.894 1.00 92.94 175 GLY A CA 1
ATOM 1394 C C . GLY A 1 175 ? 5.943 4.012 -25.182 1.00 92.94 175 GLY A C 1
ATOM 1395 O O . GLY A 1 175 ? 5.520 3.287 -26.078 1.00 92.94 175 GLY A O 1
ATOM 1396 N N . ASN A 1 176 ? 7.100 4.674 -25.287 1.00 92.81 176 ASN A N 1
ATOM 1397 C CA . ASN A 1 176 ? 7.966 4.580 -26.463 1.00 92.81 176 ASN A CA 1
ATOM 1398 C C . ASN A 1 176 ? 8.541 3.163 -26.597 1.00 92.81 176 ASN A C 1
ATOM 1400 O O . ASN A 1 176 ? 8.920 2.539 -25.602 1.00 92.81 176 ASN A O 1
ATOM 1404 N N . LYS A 1 177 ? 8.684 2.680 -27.835 1.00 91.12 177 LYS A N 1
ATOM 1405 C CA . LYS A 1 177 ? 9.257 1.350 -28.117 1.00 91.12 177 LYS A CA 1
ATOM 1406 C C . LYS A 1 177 ? 10.759 1.270 -27.810 1.00 91.12 177 LYS A C 1
ATOM 1408 O O . LYS A 1 177 ? 11.293 0.183 -27.609 1.00 91.12 177 LYS A O 1
ATOM 1413 N N . GLY A 1 178 ? 11.439 2.415 -27.765 1.00 90.12 178 GLY A N 1
ATOM 1414 C CA . GLY A 1 178 ? 12.858 2.548 -27.444 1.00 90.12 178 GLY A CA 1
ATOM 1415 C C . GLY A 1 178 ? 13.340 3.990 -27.601 1.00 90.12 178 GLY A C 1
ATOM 1416 O O . GLY A 1 178 ? 12.547 4.894 -27.855 1.00 90.12 178 GLY A O 1
ATOM 1417 N N . GLU A 1 179 ? 14.649 4.211 -27.482 1.00 89.69 179 GLU A N 1
ATOM 1418 C CA . GLU A 1 179 ? 15.256 5.545 -27.638 1.00 89.69 179 GLU A CA 1
ATOM 1419 C C . GLU A 1 179 ? 15.162 6.097 -29.071 1.00 89.69 179 GLU A C 1
ATOM 1421 O O . GLU A 1 179 ? 15.110 7.309 -29.274 1.00 89.69 179 GLU A O 1
ATOM 1426 N N . ALA A 1 180 ? 15.093 5.207 -30.065 1.00 94.00 180 ALA A N 1
ATOM 1427 C CA . ALA A 1 180 ? 14.957 5.571 -31.472 1.00 94.00 180 ALA A CA 1
ATOM 1428 C C . ALA A 1 180 ? 13.533 6.024 -31.844 1.00 94.00 180 ALA A C 1
ATOM 1430 O O . ALA A 1 180 ? 13.343 6.665 -32.877 1.00 94.00 180 ALA A O 1
ATOM 1431 N N . ASP A 1 181 ? 12.542 5.712 -31.006 1.00 93.50 181 ASP A N 1
ATOM 1432 C CA . ASP A 1 181 ? 11.139 6.025 -31.249 1.00 93.50 181 ASP A CA 1
ATOM 1433 C C . ASP A 1 181 ? 10.852 7.490 -30.895 1.00 93.50 181 ASP A C 1
ATOM 1435 O O . ASP A 1 181 ? 10.555 7.844 -29.750 1.00 93.50 181 ASP A O 1
ATOM 1439 N N . ARG A 1 182 ? 11.036 8.351 -31.901 1.00 92.56 182 ARG A N 1
ATOM 1440 C CA . ARG A 1 182 ? 10.879 9.813 -31.836 1.00 92.56 182 ARG A CA 1
ATOM 1441 C C . ARG A 1 182 ? 9.754 10.315 -32.747 1.00 92.56 182 ARG A C 1
ATOM 1443 O O . ARG A 1 182 ? 9.765 11.473 -33.156 1.00 92.56 182 ARG A O 1
ATOM 1450 N N . TRP A 1 183 ? 8.810 9.445 -33.102 1.00 94.38 183 TRP A N 1
ATOM 1451 C CA . TRP A 1 183 ? 7.680 9.816 -33.948 1.00 94.38 183 TRP A CA 1
ATOM 1452 C C . TRP A 1 183 ? 6.709 10.726 -33.189 1.00 94.38 183 TRP A C 1
ATOM 1454 O O . TRP A 1 183 ? 6.335 10.448 -32.049 1.00 94.38 183 TRP A O 1
ATOM 1464 N N . VAL A 1 184 ? 6.312 11.828 -33.825 1.00 94.44 184 VAL A N 1
ATOM 1465 C CA . VAL A 1 184 ? 5.352 12.786 -33.273 1.00 94.44 184 VAL A CA 1
ATOM 1466 C C . VAL A 1 184 ? 4.007 12.555 -33.964 1.00 94.44 184 VAL A C 1
ATOM 1468 O O . VAL A 1 184 ? 3.922 12.772 -35.174 1.00 94.44 184 VAL A O 1
ATOM 1471 N N . PRO A 1 185 ? 2.966 12.098 -33.243 1.00 93.94 185 PRO A N 1
ATOM 1472 C CA . PRO A 1 185 ? 1.646 11.933 -33.832 1.00 93.94 185 PRO A CA 1
ATOM 1473 C C . PRO A 1 185 ? 0.997 13.297 -34.081 1.00 93.94 185 PRO A C 1
ATO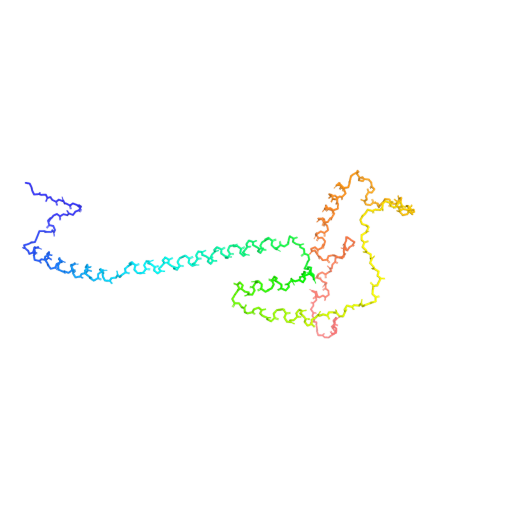M 1475 O O . PRO A 1 185 ? 1.117 14.214 -33.264 1.00 93.94 185 PRO A O 1
ATOM 1478 N N . ASP A 1 186 ? 0.253 13.411 -35.180 1.00 96.00 186 ASP A N 1
ATOM 1479 C CA . ASP A 1 186 ? -0.610 14.565 -35.410 1.00 96.00 186 ASP A CA 1
ATOM 1480 C C . ASP A 1 186 ? -1.897 14.404 -34.592 1.00 96.00 186 ASP A C 1
ATOM 1482 O O . ASP A 1 186 ? -2.803 13.652 -34.950 1.00 96.00 186 ASP A O 1
ATOM 1486 N N . LEU A 1 187 ? -1.946 15.074 -33.439 1.00 95.88 187 LEU A N 1
ATOM 1487 C CA . LEU A 1 187 ? -3.079 14.999 -32.513 1.00 95.88 187 LEU A CA 1
ATOM 1488 C C . LEU A 1 187 ? -4.309 15.758 -33.022 1.00 95.88 187 LEU A C 1
ATOM 1490 O O . LEU A 1 187 ? -5.419 15.486 -32.566 1.00 95.88 187 LEU A O 1
ATOM 1494 N N . LYS A 1 188 ? -4.122 16.736 -33.915 1.00 95.19 188 LYS A N 1
ATOM 1495 C CA . LYS A 1 188 ? -5.199 17.594 -34.421 1.00 95.19 188 LYS A CA 1
ATOM 1496 C C . LYS A 1 188 ? -5.111 17.736 -35.940 1.00 95.19 188 LYS A C 1
ATOM 1498 O O . LYS A 1 188 ? -4.899 18.845 -36.437 1.00 95.19 188 LYS A O 1
ATOM 1503 N N . PRO A 1 189 ? -5.331 16.643 -36.689 1.00 96.44 189 PRO A N 1
ATOM 1504 C CA . PRO A 1 189 ? -5.213 16.687 -38.132 1.00 96.44 189 PRO A CA 1
ATOM 1505 C C . PRO A 1 189 ? -6.257 17.614 -38.751 1.00 96.44 189 PRO A C 1
ATOM 1507 O O . PRO A 1 189 ? -7.456 17.525 -38.477 1.00 96.44 189 PRO A O 1
ATOM 1510 N N . LYS A 1 190 ? -5.796 18.498 -39.640 1.00 95.75 190 LYS A N 1
ATOM 1511 C CA . LYS A 1 190 ? -6.617 19.561 -40.239 1.00 95.75 190 LYS A CA 1
ATOM 1512 C C . LYS A 1 190 ? -7.915 19.045 -40.868 1.00 95.75 190 LYS A C 1
ATOM 1514 O O . LYS A 1 190 ? -8.951 19.670 -40.690 1.00 95.75 190 LYS A O 1
ATOM 1519 N N . HIS A 1 191 ? -7.873 17.907 -41.559 1.00 92.94 191 HIS A N 1
ATOM 1520 C CA . HIS A 1 191 ? -9.034 17.334 -42.251 1.00 92.94 191 HIS A CA 1
ATOM 1521 C C . HIS A 1 191 ? -10.159 16.862 -41.307 1.00 92.94 191 HIS A C 1
ATOM 1523 O O . HIS A 1 191 ? -11.267 16.618 -41.769 1.00 92.94 191 HIS A O 1
ATOM 1529 N N . LEU A 1 192 ? -9.899 16.734 -39.998 1.00 93.25 192 LEU A N 1
ATOM 1530 C CA . LEU A 1 192 ? -10.936 16.448 -38.998 1.00 93.25 192 LEU A CA 1
ATOM 1531 C C . LEU A 1 192 ? -11.503 17.714 -38.345 1.00 93.25 192 LEU A C 1
ATOM 1533 O O . LEU A 1 192 ? -12.660 17.714 -37.932 1.00 93.25 192 LEU A O 1
ATOM 1537 N N . TYR A 1 193 ? -10.696 18.771 -38.221 1.00 92.94 193 TYR A N 1
ATOM 1538 C CA . TYR A 1 193 ? -11.019 19.960 -37.416 1.00 92.94 193 TYR A CA 1
ATOM 1539 C C . TYR A 1 193 ? -11.263 21.233 -38.236 1.00 92.94 193 TYR A C 1
ATOM 1541 O O . TYR A 1 193 ? -11.536 22.288 -37.666 1.00 92.94 193 TYR A O 1
ATOM 1549 N N . SER A 1 194 ? -11.143 21.166 -39.559 1.00 94.31 194 SER A N 1
ATOM 1550 C CA . SER A 1 194 ? -11.299 22.305 -40.460 1.00 94.31 194 SER A CA 1
ATOM 1551 C C . SER A 1 194 ? -12.353 22.011 -41.521 1.00 94.31 194 SER A C 1
AT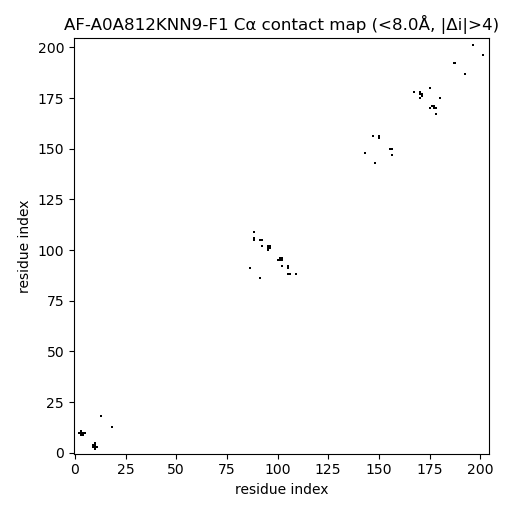OM 1553 O O . SER A 1 194 ? -12.394 20.915 -42.071 1.00 94.31 194 SER A O 1
ATOM 1555 N N . GLY A 1 195 ? -13.178 23.014 -41.827 1.00 90.88 195 GLY A N 1
ATOM 1556 C CA . GLY A 1 195 ? -14.267 22.910 -42.798 1.00 90.88 195 GLY A CA 1
ATOM 1557 C C . GLY A 1 195 ? -15.620 22.567 -42.168 1.00 90.88 195 GLY A C 1
ATOM 1558 O O . GLY A 1 195 ? -15.723 22.195 -41.000 1.00 90.88 195 GLY A O 1
ATOM 1559 N N . LYS A 1 196 ? -16.687 22.741 -42.952 1.00 91.19 196 LYS A N 1
ATOM 1560 C CA . LYS A 1 196 ? -18.058 22.341 -42.606 1.00 91.19 196 LYS A CA 1
ATOM 1561 C C . LYS A 1 196 ? -18.599 21.462 -43.728 1.00 91.19 196 LYS A C 1
ATOM 1563 O O . LYS A 1 196 ? -18.290 21.698 -44.893 1.00 91.19 196 LYS A O 1
ATOM 1568 N N . ARG A 1 197 ? -19.425 20.471 -43.388 1.00 90.88 197 ARG A N 1
ATOM 1569 C CA . ARG A 1 197 ? -20.050 19.594 -44.385 1.00 90.88 197 ARG A CA 1
ATOM 1570 C C . ARG A 1 197 ? -21.190 20.335 -45.090 1.00 90.88 197 ARG A C 1
ATOM 1572 O O . ARG A 1 197 ? -22.162 20.706 -44.438 1.00 90.88 197 ARG A O 1
ATOM 1579 N N . GLY A 1 198 ? -21.052 20.546 -46.398 1.00 91.38 198 GLY A N 1
ATOM 1580 C CA . GLY A 1 198 ? -22.099 21.107 -47.257 1.00 91.38 198 GLY A CA 1
ATOM 1581 C C . GLY A 1 198 ? -23.082 20.051 -47.774 1.00 91.38 198 GLY A C 1
ATOM 1582 O O . GLY A 1 198 ? -22.967 18.865 -47.457 1.00 91.38 198 GLY A O 1
ATOM 1583 N N . ILE A 1 199 ? -24.045 20.484 -48.591 1.00 91.88 199 ILE A N 1
ATOM 1584 C CA . ILE A 1 199 ? -24.928 19.586 -49.347 1.00 91.88 199 ILE A CA 1
ATOM 1585 C C . ILE A 1 199 ? -24.149 19.069 -50.578 1.00 91.88 199 ILE A C 1
ATOM 1587 O O . ILE A 1 199 ? -23.553 19.866 -51.301 1.00 91.88 199 ILE A O 1
ATOM 1591 N N . GLY A 1 200 ? -24.097 17.751 -50.808 1.00 91.62 200 GLY A N 1
ATOM 1592 C CA . GLY A 1 200 ? -23.370 17.147 -51.940 1.00 91.62 200 GLY A CA 1
ATOM 1593 C C . GLY A 1 200 ? -22.271 16.154 -51.535 1.00 91.62 200 GLY A C 1
ATOM 1594 O O . GLY A 1 200 ? -22.450 15.370 -50.603 1.00 91.62 200 GLY A O 1
ATOM 1595 N N . LYS A 1 201 ? -21.148 16.149 -52.275 1.00 89.69 201 LYS A N 1
ATOM 1596 C CA . LYS A 1 201 ? -20.012 15.236 -52.037 1.00 89.69 201 LYS A CA 1
ATOM 1597 C C . LYS A 1 201 ? -19.360 15.522 -50.681 1.00 89.69 201 LYS A C 1
ATOM 1599 O O . LYS A 1 201 ? -19.226 16.673 -50.279 1.00 89.69 201 LYS A O 1
ATOM 1604 N N . THR A 1 202 ? -18.943 14.464 -49.994 1.00 91.25 202 THR A N 1
ATOM 1605 C CA . THR A 1 202 ? -18.323 14.532 -48.666 1.00 91.25 202 THR A CA 1
ATOM 1606 C C . THR A 1 202 ? -16.913 13.938 -48.694 1.00 91.25 202 THR A C 1
ATOM 1608 O O . THR A 1 202 ? -16.624 13.077 -49.522 1.00 91.25 202 THR A O 1
ATOM 1611 N N . ASP A 1 203 ? -16.040 14.411 -47.800 1.00 89.06 203 ASP A N 1
ATOM 1612 C CA . ASP A 1 203 ? -14.612 14.056 -47.775 1.00 89.06 203 ASP A CA 1
ATOM 1613 C C . ASP A 1 203 ? -14.330 12.623 -47.298 1.00 89.06 203 ASP A C 1
ATOM 1615 O O . ASP A 1 203 ? -13.250 12.084 -47.530 1.00 89.06 203 ASP A O 1
ATOM 1619 N N . ARG A 1 204 ? -15.290 11.991 -46.616 1.00 88.31 204 ARG A N 1
ATOM 1620 C CA . ARG A 1 204 ? -15.181 10.618 -46.109 1.00 88.31 204 ARG A CA 1
ATOM 1621 C C . ARG A 1 204 ? -16.475 9.854 -46.350 1.00 88.31 204 ARG A C 1
ATOM 1623 O O . ARG A 1 204 ? -17.544 10.455 -46.358 1.00 88.31 204 ARG A O 1
ATOM 1630 N N . ARG A 1 205 ? -16.347 8.546 -46.553 1.00 84.69 205 ARG A N 1
ATOM 1631 C CA . ARG A 1 205 ? -17.462 7.632 -46.819 1.00 84.69 205 ARG A CA 1
ATOM 1632 C C . ARG A 1 205 ? -18.349 7.424 -45.596 1.00 84.69 205 ARG A C 1
ATOM 1634 O O . ARG A 1 205 ? -17.793 7.393 -44.476 1.00 84.69 205 ARG A O 1
#

Solvent-accessible surface area (backbone atoms only — not comparable to full-atom values): 13483 Å² total; per-residue (Å²): 136,84,79,61,69,54,98,93,38,60,44,74,85,72,70,56,98,61,47,71,60,56,49,56,53,48,55,52,51,49,52,50,50,51,57,56,57,68,66,58,61,57,69,60,56,51,52,52,49,51,57,52,49,54,54,48,50,51,54,51,51,54,50,51,49,53,53,50,50,50,58,69,69,49,64,87,86,62,77,86,67,95,64,74,73,84,76,55,66,63,68,52,34,54,56,28,50,77,70,74,40,91,42,77,68,60,55,58,64,57,66,77,58,70,69,78,75,71,92,79,71,94,70,86,86,71,84,77,86,78,76,96,63,87,70,76,74,53,78,70,73,72,60,66,55,75,91,57,59,90,51,93,45,71,67,58,47,54,52,50,52,53,51,52,55,58,61,48,48,59,44,56,72,73,66,41,91,47,92,85,58,73,82,80,82,79,89,75,50,58,86,81,78,53,88,77,90,70,93,77,89,69,99,69,134

Mean predicted aligned error: 19.83 Å

InterPro domains:
  IPR012973 NOG, C-terminal [PF08155] (2-19)

Organism: NCBI:txid878477

Foldseek 3Di:
DDDQDDPNDGVVVQDDPCNVVVVVVVVVVVVVVVVVVVPPPVVVVVVVVVVVVVVVVVVVVVVVVVVVVVVVVPPPDDDPDPDPDDDDLVVVLVVCVVVVHDSPVSVVVVVVPPDPPPPPDPDPPPDDPDDPDPPPPDPVNVPPPPLCPPPDDVVSSVVVVVVVVVVCVVCVVVVAPDPPRPDDDDPDDCLVVDDDDDPDDDPDD

pLDDT: mean 79.84, std 16.36, range [34.28, 96.44]